Protein AF-0000000075200670 (afdb_homodimer)

Foldseek 3Di:
DDPLLVVLVVVLVPDPDDDQADPDFQDPVCVVSLVPDPDQLLSSLVSCVSRVNLVSNCVSLVVDQPDQSSLLSNLSSCLRNLVLVVSLCSLPVRRPDHDPVCCVPQVHSVSVNVVSVVSNVVVCVCVVVVVVVVVVVVVVVVVCCVPPVD/DDPLLVVLVVVLVPDPDDDQADPDFQDPVCVVSLVPDPDQLLSSLVSCVSRVNLVSNCVSLVVPQPDQSSLLSNLSSCLRNLVLVVSLCSLPVRRPDHDPVCCVPQVHSVSVNVVSVVSNVVVCVCVVVVVVVVVVVVVVVVVCCVVPVD

Nearest PDB structures (foldseek):
  1kt1-assembly1_A  TM=5.577E-01  e=1.479E-01  Saimiri boliviensis
  7qij-assembly2_JC  TM=6.106E-01  e=6.509E+00  Yersinia enterocolitica
  3mv2-assembly1_B  TM=4.275E-01  e=3.084E+00  Saccharomyces cerevisiae
  1kt1-assembly1_A  TM=5.572E-01  e=1.099E-01  Saimiri boliviensis
  7qij-assembly2_JC  TM=6.109E-01  e=5.078E+00  Yersinia enterocolitica

pLDDT: mean 91.46, std 9.61, range [48.81, 98.62]

Radius of gyration: 24.37 Å; Cα contacts (8 Å, |Δi|>4): 418; chains: 2; bounding box: 40×68×43 Å

Structure (mmCIF, N/CA/C/O backbone):
data_AF-0000000075200670-model_v1
#
loop_
_entity.id
_entity.type
_entity.pdbx_description
1 polymer 'Uncharacterized protein'
#
loop_
_atom_site.group_PDB
_atom_site.id
_atom_site.type_symbol
_atom_site.label_atom_id
_atom_site.label_alt_id
_atom_site.label_comp_id
_atom_site.label_asym_id
_atom_site.label_entity_id
_atom_site.label_seq_id
_atom_site.pdbx_PDB_ins_code
_atom_site.Cartn_x
_atom_site.Cartn_y
_atom_site.Cartn_z
_atom_site.occupancy
_atom_site.B_iso_or_equiv
_atom_site.auth_seq_id
_atom_site.auth_comp_id
_atom_site.auth_asym_id
_atom_site.auth_atom_id
_atom_site.pdbx_PDB_model_num
ATOM 1 N N . MET A 1 1 ? -7.188 -32.875 -18.078 1 69.12 1 MET A N 1
ATOM 2 C CA . MET A 1 1 ? -7.84 -31.703 -17.516 1 69.12 1 MET A CA 1
ATOM 3 C C . MET A 1 1 ? -9.352 -31.766 -17.719 1 69.12 1 MET A C 1
ATOM 5 O O . MET A 1 1 ? -9.82 -32.125 -18.797 1 69.12 1 MET A O 1
ATOM 9 N N . THR A 1 2 ? -10.031 -31.469 -16.484 1 84.81 2 THR A N 1
ATOM 10 C CA . THR A 1 2 ? -11.484 -31.578 -16.562 1 84.81 2 THR A CA 1
ATOM 11 C C . THR A 1 2 ? -12.102 -30.281 -17.047 1 84.81 2 THR A C 1
ATOM 13 O O . THR A 1 2 ? -11.492 -29.219 -16.922 1 84.81 2 THR A O 1
ATOM 16 N N . ALA A 1 3 ? -13.188 -30.422 -17.781 1 91.88 3 ALA A N 1
ATOM 17 C CA . ALA A 1 3 ? -13.969 -29.266 -18.234 1 91.88 3 ALA A CA 1
ATOM 18 C C . ALA A 1 3 ? -14.305 -28.344 -17.062 1 91.88 3 ALA A C 1
ATOM 20 O O . ALA A 1 3 ? -14.336 -27.125 -17.219 1 91.88 3 ALA A O 1
ATOM 21 N N . GLU A 1 4 ? -14.406 -28.906 -15.906 1 94.38 4 GLU A N 1
ATOM 22 C CA . GLU A 1 4 ? -14.781 -28.141 -14.727 1 94.38 4 GLU A CA 1
ATOM 23 C C . GLU A 1 4 ? -13.633 -27.234 -14.273 1 94.38 4 GLU A C 1
ATOM 25 O O . GLU A 1 4 ? -13.844 -26.078 -13.906 1 94.38 4 GLU A O 1
ATOM 30 N N . ALA A 1 5 ? -12.453 -27.828 -14.281 1 96 5 ALA A N 1
ATOM 31 C CA . ALA A 1 5 ? -11.289 -27.016 -13.906 1 96 5 ALA A CA 1
ATOM 32 C C . ALA A 1 5 ? -11.125 -25.828 -14.836 1 96 5 ALA A C 1
ATOM 34 O O . ALA A 1 5 ? -10.805 -24.719 -14.391 1 96 5 ALA A O 1
ATOM 35 N N . ARG A 1 6 ? -11.352 -26 -16.109 1 95.81 6 ARG A N 1
ATOM 36 C CA . ARG A 1 6 ? -11.227 -24.922 -17.078 1 95.81 6 ARG A CA 1
ATOM 37 C C . ARG A 1 6 ? -12.32 -23.875 -16.891 1 95.81 6 ARG A C 1
ATOM 39 O O . ARG A 1 6 ? -12.086 -22.672 -17.078 1 95.81 6 ARG A O 1
ATOM 46 N N . GLU A 1 7 ? -13.469 -24.359 -16.547 1 95.94 7 GLU A N 1
ATOM 47 C CA . GLU A 1 7 ? -14.547 -23.422 -16.266 1 95.94 7 GLU A CA 1
ATOM 48 C C . GLU A 1 7 ? -14.227 -22.547 -15.062 1 95.94 7 GLU A C 1
ATOM 50 O O . GLU A 1 7 ? -14.406 -21.328 -15.102 1 95.94 7 GLU A O 1
ATOM 55 N N . ILE A 1 8 ? -13.773 -23.156 -14.031 1 96.94 8 ILE A N 1
ATOM 56 C CA . ILE A 1 8 ? -13.398 -22.422 -12.828 1 96.94 8 ILE A CA 1
ATOM 57 C C . ILE A 1 8 ? -12.273 -21.438 -13.156 1 96.94 8 ILE A C 1
ATOM 59 O O . ILE A 1 8 ? -12.305 -20.281 -12.719 1 96.94 8 ILE A O 1
ATOM 63 N N . ALA A 1 9 ? -11.328 -21.922 -13.914 1 96.94 9 ALA A N 1
ATOM 64 C CA . ALA A 1 9 ? -10.211 -21.078 -14.328 1 96.94 9 ALA A CA 1
ATOM 65 C C . ALA A 1 9 ? -10.703 -19.844 -15.086 1 96.94 9 ALA A C 1
ATOM 67 O O . ALA A 1 9 ? -10.234 -18.734 -14.836 1 96.94 9 ALA A O 1
ATOM 68 N N . SER A 1 10 ? -11.641 -20.078 -15.992 1 96.5 10 SER A N 1
ATOM 69 C CA . SER A 1 10 ? -12.18 -18.969 -16.766 1 96.5 10 SER A CA 1
ATOM 70 C C . SER A 1 10 ? -12.828 -17.922 -15.867 1 96.5 10 SER A C 1
ATOM 72 O O . SER A 1 10 ? -12.688 -16.719 -16.109 1 96.5 10 SER A O 1
ATOM 74 N N . ILE A 1 11 ? -13.516 -18.328 -14.852 1 96.38 11 ILE A N 1
ATOM 75 C CA . ILE A 1 11 ? -14.148 -17.438 -13.891 1 96.38 11 ILE A CA 1
ATOM 76 C C . ILE A 1 11 ? -13.086 -16.641 -13.156 1 96.38 11 ILE A C 1
ATOM 78 O O . ILE A 1 11 ? -13.172 -15.406 -13.062 1 96.38 11 ILE A O 1
ATOM 82 N N . LEU A 1 12 ? -12.078 -17.234 -12.695 1 96.69 12 LEU A N 1
ATOM 83 C CA . LEU A 1 12 ? -11.055 -16.609 -11.859 1 96.69 12 LEU A CA 1
ATOM 84 C C . LEU A 1 12 ? -10.156 -15.703 -12.695 1 96.69 12 LEU A C 1
ATOM 86 O O . LEU A 1 12 ? -9.688 -14.672 -12.203 1 96.69 12 LEU A O 1
ATOM 90 N N . LEU A 1 13 ? -9.93 -16.078 -13.953 1 95.44 13 LEU A N 1
ATOM 91 C CA . LEU A 1 13 ? -9.062 -15.289 -14.812 1 95.44 13 LEU A CA 1
ATOM 92 C C . LEU A 1 13 ? -9.742 -13.992 -15.227 1 95.44 13 LEU A C 1
ATOM 94 O O . LEU A 1 13 ? -9.086 -13.047 -15.664 1 95.44 13 LEU A O 1
ATOM 98 N N . ALA A 1 14 ? -11.039 -13.891 -15.078 1 93.06 14 ALA A N 1
ATOM 99 C CA . ALA A 1 14 ? -11.812 -12.703 -15.461 1 93.06 14 ALA A CA 1
ATOM 100 C C . ALA A 1 14 ? -11.984 -11.766 -14.273 1 93.06 14 ALA A C 1
ATOM 102 O O . ALA A 1 14 ? -12.57 -10.68 -14.414 1 93.06 14 ALA A O 1
ATOM 103 N N . ARG A 1 15 ? -11.383 -12.102 -13.133 1 91.75 15 ARG A N 1
ATOM 104 C CA . ARG A 1 15 ? -11.555 -11.273 -11.945 1 91.75 15 ARG A CA 1
ATOM 105 C C . ARG A 1 15 ? -10.68 -10.031 -12.016 1 91.75 15 ARG A C 1
ATOM 107 O O . ARG A 1 15 ? -9.742 -9.969 -12.812 1 91.75 15 ARG A O 1
ATOM 114 N N . PRO A 1 16 ? -11.055 -9.039 -11.133 1 87.69 16 PRO A N 1
ATOM 115 C CA . PRO A 1 16 ? -10.125 -7.914 -11.008 1 87.69 16 PRO A CA 1
ATOM 116 C C . PRO A 1 16 ? -8.758 -8.336 -10.469 1 87.69 16 PRO A C 1
ATOM 118 O O . PRO A 1 16 ? -8.656 -9.344 -9.758 1 87.69 16 PRO A O 1
ATOM 121 N N . THR A 1 17 ? -7.742 -7.57 -10.781 1 88.69 17 THR A N 1
ATOM 122 C CA . THR A 1 17 ? -6.387 -7.832 -10.305 1 88.69 17 THR A CA 1
ATOM 123 C C . THR A 1 17 ? -6.363 -7.992 -8.789 1 88.69 17 THR A C 1
ATOM 125 O O . THR A 1 17 ? -6.875 -7.141 -8.062 1 88.69 17 THR A O 1
ATOM 128 N N . PRO A 1 18 ? -5.793 -9.078 -8.352 1 88.94 18 PRO A N 1
ATOM 129 C CA . PRO A 1 18 ? -5.785 -9.328 -6.906 1 88.94 18 PRO A CA 1
ATOM 130 C C . PRO A 1 18 ? -4.793 -8.445 -6.156 1 88.94 18 PRO A C 1
ATOM 132 O O . PRO A 1 18 ? -3.832 -7.953 -6.75 1 88.94 18 PRO A O 1
ATOM 135 N N . PRO A 1 19 ? -5.066 -8.211 -4.883 1 83.75 19 PRO A N 1
ATOM 136 C CA . PRO A 1 19 ? -4.07 -7.527 -4.055 1 83.75 19 PRO A CA 1
ATOM 137 C C . PRO A 1 19 ? -2.785 -8.344 -3.896 1 83.75 19 PRO A C 1
ATOM 139 O O . PRO A 1 19 ? -2.779 -9.547 -4.141 1 83.75 19 PRO A O 1
ATOM 142 N N . LEU A 1 20 ? -1.694 -7.711 -3.502 1 86 20 LEU A N 1
ATOM 143 C CA . LEU A 1 20 ? -0.425 -8.383 -3.25 1 86 20 LEU A CA 1
ATOM 144 C C . LEU A 1 20 ? -0.545 -9.352 -2.076 1 86 20 LEU A C 1
ATOM 146 O O . LEU A 1 20 ? -0.018 -10.461 -2.127 1 86 20 LEU A O 1
ATOM 150 N N . LYS A 1 21 ? -1.212 -8.82 -1.113 1 83.88 21 LYS A N 1
ATOM 151 C CA . LYS A 1 21 ? -1.509 -9.625 0.068 1 83.88 21 LYS A CA 1
ATOM 152 C C . LYS A 1 21 ? -3.008 -9.648 0.358 1 83.88 21 LYS A C 1
ATOM 154 O O . LYS A 1 21 ? -3.549 -8.688 0.919 1 83.88 21 LYS A O 1
ATOM 159 N N . PRO A 1 22 ? -3.688 -10.719 -0.092 1 83.75 22 PRO A N 1
ATOM 160 C CA . PRO A 1 22 ? -5.133 -10.758 0.138 1 83.75 22 PRO A CA 1
ATOM 161 C C . PRO A 1 22 ? -5.492 -10.883 1.616 1 83.75 22 PRO A C 1
ATOM 163 O O . PRO A 1 22 ? -4.773 -11.539 2.377 1 83.75 22 PRO A O 1
ATOM 166 N N . SER A 1 23 ? -6.582 -10.219 2.037 1 79.12 23 SER A N 1
ATOM 167 C CA . SER A 1 23 ? -7.07 -10.273 3.412 1 79.12 23 SER A CA 1
ATOM 168 C C . SER A 1 23 ? -8.25 -11.227 3.543 1 79.12 23 SER A C 1
ATOM 170 O O . SER A 1 23 ? -8.672 -11.555 4.656 1 79.12 23 SER A O 1
ATOM 172 N N . ASP A 1 24 ? -8.781 -11.602 2.389 1 85.62 24 ASP A N 1
ATOM 173 C CA . ASP A 1 24 ? -9.922 -12.508 2.355 1 85.62 24 ASP A CA 1
ATOM 174 C C . ASP A 1 24 ? -9.945 -13.312 1.055 1 85.62 24 ASP A C 1
ATOM 176 O O . ASP A 1 24 ? -9.266 -12.961 0.092 1 85.62 24 ASP A O 1
ATOM 180 N N . ILE A 1 25 ? -10.789 -14.375 1.106 1 93.69 25 ILE A N 1
ATOM 181 C CA . ILE A 1 25 ? -11.023 -15.188 -0.086 1 93.69 25 ILE A CA 1
ATOM 182 C C . ILE A 1 25 ? -11.875 -14.406 -1.081 1 93.69 25 ILE A C 1
ATOM 184 O O . ILE A 1 25 ? -12.844 -13.75 -0.695 1 93.69 25 ILE A O 1
ATOM 188 N N . TYR A 1 26 ? -11.531 -14.453 -2.342 1 95.31 26 TYR A N 1
ATOM 189 C CA . TYR A 1 26 ? -12.195 -13.664 -3.373 1 95.31 26 TYR A CA 1
ATOM 190 C C . TYR A 1 26 ? -13.625 -14.125 -3.578 1 95.31 26 TYR A C 1
ATOM 192 O O . TYR A 1 26 ? -14.562 -13.328 -3.496 1 95.31 26 TYR A O 1
ATOM 200 N N . ASP A 1 27 ? -13.852 -15.43 -3.881 1 96.94 27 ASP A N 1
ATOM 201 C CA . ASP A 1 27 ? -15.164 -16 -4.121 1 96.94 27 ASP A CA 1
ATOM 202 C C . ASP A 1 27 ? -15.328 -17.328 -3.383 1 96.94 27 ASP A C 1
ATOM 204 O O . ASP A 1 27 ? -14.883 -18.375 -3.873 1 96.94 27 ASP A O 1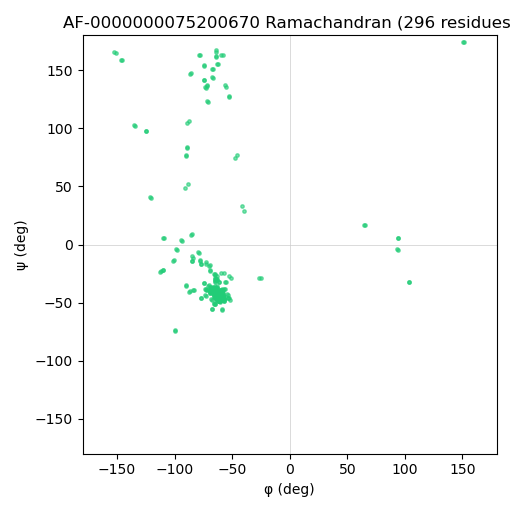
ATOM 208 N N . ARG A 1 28 ? -16 -17.359 -2.297 1 95.12 28 ARG A N 1
ATOM 209 C CA . ARG A 1 28 ? -16.141 -18.531 -1.424 1 95.12 28 ARG A CA 1
ATOM 210 C C . ARG A 1 28 ? -16.969 -19.609 -2.088 1 95.12 28 ARG A C 1
ATOM 212 O O . ARG A 1 28 ? -16.859 -20.797 -1.736 1 95.12 28 ARG A O 1
ATOM 219 N N . SER A 1 29 ? -17.75 -19.234 -2.99 1 97.31 29 SER A N 1
ATOM 220 C CA . SER A 1 29 ? -18.609 -20.219 -3.645 1 97.31 29 SER A CA 1
ATOM 221 C C . SER A 1 29 ? -17.812 -21.172 -4.52 1 97.31 29 SER A C 1
ATOM 223 O O . SER A 1 29 ? -18.281 -22.25 -4.867 1 97.31 29 SER A O 1
ATOM 225 N N . LEU A 1 30 ? -16.641 -20.859 -4.867 1 97.94 30 LEU A N 1
ATOM 226 C CA . LEU A 1 30 ? -15.805 -21.688 -5.73 1 97.94 30 LEU A CA 1
ATOM 227 C C . LEU A 1 30 ? -15.07 -22.75 -4.918 1 97.94 30 LEU A C 1
ATOM 229 O O . LEU A 1 30 ? -14.531 -23.703 -5.484 1 97.94 30 LEU A O 1
ATOM 233 N N . ILE A 1 31 ? -15.047 -22.609 -3.666 1 97.5 31 ILE A N 1
ATOM 234 C CA . ILE A 1 31 ? -14.258 -23.484 -2.803 1 97.5 31 ILE A CA 1
ATOM 235 C C . ILE A 1 31 ? -14.695 -24.938 -2.99 1 97.5 31 ILE A C 1
ATOM 237 O O . ILE A 1 31 ? -13.883 -25.781 -3.348 1 97.5 31 ILE A O 1
ATOM 241 N N . PRO A 1 32 ? -15.977 -25.234 -2.809 1 97.69 32 PRO A N 1
ATOM 242 C CA . PRO A 1 32 ? -16.375 -26.625 -2.965 1 97.69 32 PRO A CA 1
ATOM 243 C C . PRO A 1 32 ? -16.188 -27.141 -4.391 1 97.69 32 PRO A C 1
ATOM 245 O O . PRO A 1 32 ? -15.898 -28.328 -4.594 1 97.69 32 PRO A O 1
ATOM 248 N N . ARG A 1 33 ? -16.297 -26.281 -5.336 1 98 33 ARG A N 1
ATOM 249 C CA . ARG A 1 33 ? -16.094 -26.688 -6.727 1 98 33 ARG A CA 1
ATOM 250 C C . ARG A 1 33 ? -14.641 -27.078 -6.969 1 98 33 ARG A C 1
ATOM 252 O O . ARG A 1 33 ? -14.367 -28.078 -7.645 1 98 33 ARG A O 1
ATOM 259 N N . ILE A 1 34 ? -13.734 -26.359 -6.438 1 98.19 34 ILE A N 1
ATOM 260 C CA . ILE A 1 34 ? -12.32 -26.672 -6.602 1 98.19 34 ILE A CA 1
ATOM 261 C C . ILE A 1 34 ? -11.977 -27.953 -5.844 1 98.19 34 ILE A C 1
ATOM 263 O O . ILE A 1 34 ? -11.25 -28.812 -6.355 1 98.19 34 ILE A O 1
ATOM 267 N N . GLU A 1 35 ? -12.539 -28.094 -4.672 1 97.25 35 GLU A N 1
ATOM 268 C CA . GLU A 1 35 ? -12.266 -29.25 -3.832 1 97.25 35 GLU A CA 1
ATOM 269 C C . GLU A 1 35 ? -12.781 -30.531 -4.473 1 97.25 35 GLU A C 1
ATOM 271 O O . GLU A 1 35 ? -12.25 -31.625 -4.227 1 97.25 35 GLU A O 1
ATOM 276 N N . ALA A 1 36 ? -13.766 -30.406 -5.312 1 97.12 36 ALA A N 1
ATOM 277 C CA . ALA A 1 36 ? -14.383 -31.578 -5.941 1 97.12 36 ALA A CA 1
ATOM 278 C C . ALA A 1 36 ? -13.609 -32 -7.18 1 97.12 36 ALA A C 1
ATOM 280 O O . ALA A 1 36 ? -13.859 -33.094 -7.734 1 97.12 36 ALA A O 1
ATOM 281 N N . LEU A 1 37 ? -12.695 -31.203 -7.59 1 96.62 37 LEU A N 1
ATOM 282 C CA . LEU A 1 37 ? -11.922 -31.531 -8.781 1 96.62 37 LEU A CA 1
ATOM 283 C C . LEU A 1 37 ? -11.039 -32.75 -8.539 1 96.62 37 LEU A C 1
ATOM 285 O O . LEU A 1 37 ? -10.586 -32.969 -7.414 1 96.62 37 LEU A O 1
ATOM 289 N N . THR A 1 38 ? -10.773 -33.469 -9.602 1 95.44 38 THR A N 1
ATOM 290 C CA . THR A 1 38 ? -9.867 -34.625 -9.539 1 95.44 38 THR A CA 1
ATOM 291 C C . THR A 1 38 ? -8.57 -34.312 -10.289 1 95.44 38 THR A C 1
ATOM 293 O O . THR A 1 38 ? -7.734 -35.219 -10.477 1 95.44 38 THR A O 1
ATOM 296 N N . ASP A 1 39 ? -8.43 -33.125 -10.727 1 96.31 39 ASP A N 1
ATOM 297 C CA . ASP A 1 39 ? -7.23 -32.688 -11.43 1 96.31 39 ASP A CA 1
ATOM 298 C C . ASP A 1 39 ? -6.008 -32.75 -10.516 1 96.31 39 ASP A C 1
ATOM 300 O O . ASP A 1 39 ? -6.133 -33 -9.32 1 96.31 39 ASP A O 1
ATOM 304 N N . SER A 1 40 ? -4.867 -32.625 -11.094 1 96.88 40 SER A N 1
ATOM 305 C CA . SER A 1 40 ? -3.611 -32.75 -10.359 1 96.88 40 SER A CA 1
ATOM 306 C C . SER A 1 40 ? -3.525 -31.703 -9.242 1 96.88 40 SER A C 1
ATOM 308 O O . SER A 1 40 ? -4.227 -30.688 -9.281 1 96.88 40 SER A O 1
ATOM 310 N N . ILE A 1 41 ? -2.637 -31.922 -8.312 1 97.38 41 ILE A N 1
ATOM 311 C CA . ILE A 1 41 ? -2.504 -31.078 -7.129 1 97.38 41 ILE A CA 1
ATOM 312 C C . ILE A 1 41 ? -2.094 -29.672 -7.543 1 97.38 41 ILE A C 1
ATOM 314 O O . ILE A 1 41 ? -2.678 -28.688 -7.082 1 97.38 41 ILE A O 1
ATOM 318 N N . PRO A 1 42 ? -1.106 -29.5 -8.477 1 97.75 42 PRO A N 1
ATOM 319 C CA . PRO A 1 42 ? -0.725 -28.141 -8.844 1 97.75 42 PRO A CA 1
ATOM 320 C C . PRO A 1 42 ? -1.874 -27.344 -9.469 1 97.75 42 PRO A C 1
ATOM 322 O O . PRO A 1 42 ? -1.962 -26.125 -9.297 1 97.75 42 PRO A O 1
ATOM 325 N N . ILE A 1 43 ? -2.77 -28.031 -10.195 1 97.88 43 ILE A N 1
ATOM 326 C CA . ILE A 1 43 ? -3.912 -27.344 -10.789 1 97.88 43 ILE A CA 1
ATOM 327 C C . ILE A 1 43 ? -4.855 -26.875 -9.68 1 97.88 43 ILE A C 1
ATOM 329 O O . ILE A 1 43 ? -5.246 -25.703 -9.656 1 97.88 43 ILE A O 1
ATOM 333 N N . ARG A 1 44 ? -5.125 -27.781 -8.773 1 98.31 44 ARG A N 1
ATOM 334 C CA . ARG A 1 44 ? -6.023 -27.422 -7.676 1 98.31 44 ARG A CA 1
ATOM 335 C C . ARG A 1 44 ? -5.406 -26.328 -6.797 1 98.31 44 ARG A C 1
ATOM 337 O O . ARG A 1 44 ? -6.094 -25.391 -6.387 1 98.31 44 ARG A O 1
ATOM 344 N N . SER A 1 45 ? -4.156 -26.406 -6.531 1 98.25 45 SER A N 1
ATOM 345 C CA . SER A 1 45 ? -3.457 -25.406 -5.727 1 98.25 45 SER A CA 1
ATOM 346 C C . SER A 1 45 ? -3.461 -24.047 -6.41 1 98.25 45 SER A C 1
ATOM 348 O O . SER A 1 45 ? -3.721 -23.016 -5.77 1 98.25 45 SER A O 1
ATOM 350 N N . ALA A 1 46 ? -3.223 -24.016 -7.699 1 98.44 46 ALA A N 1
ATOM 351 C CA . ALA A 1 46 ? -3.211 -22.766 -8.461 1 98.44 46 ALA A CA 1
ATOM 352 C C . ALA A 1 46 ? -4.586 -22.109 -8.445 1 98.44 46 ALA A C 1
ATOM 354 O O . ALA A 1 46 ? -4.688 -20.891 -8.328 1 98.44 46 ALA A O 1
ATOM 355 N N . LEU A 1 47 ? -5.629 -22.938 -8.578 1 98.38 47 LEU A N 1
ATOM 356 C CA . LEU A 1 47 ? -6.984 -22.391 -8.562 1 98.38 47 LEU A CA 1
ATOM 357 C C . LEU A 1 47 ? -7.312 -21.766 -7.211 1 98.38 47 LEU A C 1
ATOM 359 O O . LEU A 1 47 ? -7.867 -20.672 -7.148 1 98.38 47 LEU A O 1
ATOM 363 N N . HIS A 1 48 ? -6.977 -22.391 -6.141 1 98.62 48 HIS A N 1
ATOM 364 C CA . HIS A 1 48 ? -7.176 -21.812 -4.816 1 98.62 48 HIS A CA 1
ATOM 365 C C . HIS A 1 48 ? -6.367 -20.531 -4.648 1 98.62 48 HIS A C 1
ATOM 367 O O . HIS A 1 48 ? -6.852 -19.562 -4.066 1 98.62 48 HIS A O 1
ATOM 373 N N . LEU A 1 49 ? -5.156 -20.469 -5.137 1 98.44 49 LEU A N 1
ATOM 374 C CA . LEU A 1 49 ? -4.297 -19.312 -4.996 1 98.44 49 LEU A CA 1
ATOM 375 C C . LEU A 1 49 ? -4.871 -18.109 -5.758 1 98.44 49 LEU A C 1
ATOM 377 O O . LEU A 1 49 ? -4.906 -17 -5.234 1 98.44 49 LEU A O 1
ATOM 381 N N . LEU A 1 50 ? -5.348 -18.375 -6.977 1 97.94 50 LEU A N 1
ATOM 382 C CA . LEU A 1 50 ? -5.992 -17.312 -7.754 1 97.94 50 LEU A CA 1
ATOM 383 C C . LEU A 1 50 ? -7.266 -16.844 -7.07 1 97.94 50 LEU A C 1
ATOM 385 O O . LEU A 1 50 ? -7.672 -15.688 -7.242 1 97.94 50 LEU A O 1
ATOM 389 N N . ASN A 1 51 ? -7.906 -17.688 -6.285 1 97.81 51 ASN A N 1
ATOM 390 C CA . ASN A 1 51 ? -9.117 -17.344 -5.551 1 97.81 51 ASN A CA 1
ATOM 391 C C . ASN A 1 51 ? -8.797 -16.688 -4.215 1 97.81 51 ASN A C 1
ATOM 393 O O . ASN A 1 51 ? -9.664 -16.562 -3.35 1 97.81 51 ASN A O 1
ATOM 397 N N . ASP A 1 52 ? -7.539 -16.375 -4.004 1 95.56 52 ASP A N 1
ATOM 398 C CA . ASP A 1 52 ? -7.039 -15.711 -2.801 1 95.56 52 ASP A CA 1
ATOM 399 C C . ASP A 1 52 ? -7.215 -16.594 -1.571 1 95.56 52 ASP A C 1
ATOM 401 O O . ASP A 1 52 ? -7.305 -16.094 -0.448 1 95.56 52 ASP A O 1
ATOM 405 N N . ASP A 1 53 ? -7.434 -17.875 -1.767 1 96.62 53 ASP A N 1
ATOM 406 C CA . ASP A 1 53 ? -7.484 -18.844 -0.671 1 96.62 53 ASP A CA 1
ATOM 407 C C . ASP A 1 53 ? -6.098 -19.406 -0.373 1 96.62 53 ASP A C 1
ATOM 409 O O . ASP A 1 53 ? -5.789 -20.547 -0.758 1 96.62 53 ASP A O 1
ATOM 413 N N . ILE A 1 54 ? -5.359 -18.688 0.396 1 96.44 54 ILE A N 1
ATOM 414 C CA . ILE A 1 54 ? -3.953 -18.969 0.649 1 96.44 54 ILE A CA 1
ATOM 415 C C . ILE A 1 54 ? -3.824 -20.281 1.431 1 96.44 54 ILE A C 1
ATOM 417 O O . ILE A 1 54 ? -2.967 -21.109 1.125 1 96.44 54 ILE A O 1
ATOM 421 N N . ASP A 1 55 ? -4.668 -20.531 2.35 1 93.94 55 ASP A N 1
ATOM 422 C CA . ASP A 1 55 ? -4.566 -21.688 3.238 1 93.94 55 ASP A CA 1
ATOM 423 C C . ASP A 1 55 ? -4.727 -23 2.465 1 93.94 55 ASP A C 1
ATOM 425 O O . ASP A 1 55 ? -3.902 -23.906 2.596 1 93.94 55 ASP A O 1
ATOM 429 N N . ARG A 1 56 ? -5.703 -23.156 1.695 1 97.06 56 ARG A N 1
ATOM 430 C CA . ARG A 1 56 ? -5.926 -24.391 0.946 1 97.06 56 ARG A CA 1
ATOM 431 C C . ARG A 1 56 ? -4.867 -24.562 -0.137 1 97.06 56 ARG A C 1
ATOM 433 O O . ARG A 1 56 ? -4.422 -25.688 -0.396 1 97.06 56 ARG A O 1
ATOM 440 N N . ALA A 1 57 ? -4.531 -23.438 -0.835 1 98.12 57 ALA A N 1
ATOM 441 C CA . ALA A 1 57 ? -3.42 -23.516 -1.778 1 98.12 57 ALA A CA 1
ATOM 442 C C . ALA A 1 57 ? -2.166 -24.062 -1.098 1 98.12 57 ALA A C 1
ATOM 444 O O . ALA A 1 57 ? -1.474 -24.922 -1.651 1 98.12 57 ALA A O 1
ATOM 445 N N . HIS A 1 58 ? -1.9 -23.578 0.106 1 97.44 58 HIS A N 1
ATOM 446 C CA . HIS A 1 58 ? -0.732 -23.969 0.888 1 97.44 58 HIS A CA 1
ATOM 447 C C . HIS A 1 58 ? -0.768 -25.453 1.226 1 97.44 58 HIS A C 1
ATOM 449 O O . HIS A 1 58 ? 0.222 -26.156 1.029 1 97.44 58 HIS A O 1
ATOM 455 N N . THR A 1 59 ? -1.884 -25.891 1.72 1 96.38 59 THR A N 1
ATOM 456 C CA . THR A 1 59 ? -2.051 -27.281 2.096 1 96.38 59 THR A CA 1
ATOM 457 C C . THR A 1 59 ? -1.783 -28.203 0.905 1 96.38 59 THR A C 1
ATOM 459 O O . THR A 1 59 ? -1.053 -29.188 1.025 1 96.38 59 THR A O 1
ATOM 462 N N . LEU A 1 60 ? -2.303 -27.922 -0.191 1 97.62 60 LEU A N 1
ATOM 463 C CA . LEU A 1 60 ? -2.121 -28.734 -1.396 1 97.62 60 LEU A CA 1
ATOM 464 C C . LEU A 1 60 ? -0.667 -28.703 -1.853 1 97.62 60 LEU A C 1
ATOM 466 O O . LEU A 1 60 ? -0.057 -29.75 -2.062 1 97.62 60 LEU A O 1
ATOM 470 N N . ALA A 1 61 ? -0.127 -27.531 -1.976 1 96.5 61 ALA A N 1
ATOM 471 C CA . ALA A 1 61 ? 1.254 -27.422 -2.438 1 96.5 61 ALA A CA 1
ATOM 472 C C . ALA A 1 61 ? 2.203 -28.172 -1.516 1 96.5 61 ALA A C 1
ATOM 474 O O . ALA A 1 61 ? 3.131 -28.844 -1.981 1 96.5 61 ALA A O 1
ATOM 475 N N . GLN A 1 62 ? 1.957 -28.109 -0.247 1 95.06 62 GLN A N 1
ATOM 476 C CA . GLN A 1 62 ? 2.795 -28.781 0.75 1 95.06 62 GLN A CA 1
ATOM 477 C C . GLN A 1 62 ? 2.727 -30.297 0.607 1 95.06 62 GLN A C 1
ATOM 479 O O . GLN A 1 62 ? 3.709 -30.984 0.866 1 95.06 62 GLN A O 1
ATOM 484 N N . SER A 1 63 ? 1.615 -30.766 0.185 1 96.25 63 SER A N 1
ATOM 485 C CA . SER A 1 63 ? 1.429 -32.219 0.077 1 96.25 63 SER A CA 1
ATOM 486 C C . SER A 1 63 ? 2.076 -32.75 -1.19 1 96.25 63 SER A C 1
ATOM 488 O O . SER A 1 63 ? 2.107 -33.969 -1.403 1 96.25 63 SER A O 1
ATOM 490 N N . ASP A 1 64 ? 2.551 -31.953 -2.029 1 95.94 64 ASP A N 1
ATOM 491 C CA . ASP A 1 64 ? 3.07 -32.344 -3.338 1 95.94 64 ASP A CA 1
ATOM 492 C C . ASP A 1 64 ? 4.535 -31.938 -3.488 1 95.94 64 ASP A C 1
ATOM 494 O O . ASP A 1 64 ? 4.949 -31.469 -4.551 1 95.94 64 ASP A O 1
ATOM 498 N N . ASP A 1 65 ? 5.191 -32.156 -2.412 1 88.12 65 ASP A N 1
ATOM 499 C CA . ASP A 1 65 ? 6.617 -31.859 -2.396 1 88.12 65 ASP A CA 1
ATOM 500 C C . ASP A 1 65 ? 7.352 -32.594 -3.518 1 88.12 65 ASP A C 1
ATOM 502 O O . ASP A 1 65 ? 7.055 -33.75 -3.805 1 88.12 65 ASP A O 1
ATOM 506 N N . GLY A 1 66 ? 8.25 -31.938 -4.227 1 91.12 66 GLY A N 1
ATOM 507 C CA . GLY A 1 66 ? 8.992 -32.531 -5.332 1 91.12 66 GLY A CA 1
ATOM 508 C C . GLY A 1 66 ? 8.492 -32.094 -6.691 1 91.12 66 GLY A C 1
ATOM 509 O O . GLY A 1 66 ? 9.219 -32.156 -7.684 1 91.12 66 GLY A O 1
ATOM 510 N N . ASN A 1 67 ? 7.199 -31.828 -6.824 1 95.5 67 ASN A N 1
ATOM 511 C CA . ASN A 1 67 ? 6.656 -31.266 -8.055 1 95.5 67 ASN A CA 1
ATOM 512 C C . ASN A 1 67 ? 7.066 -29.812 -8.242 1 95.5 67 ASN A C 1
ATOM 514 O O . ASN A 1 67 ? 6.816 -28.984 -7.371 1 95.5 67 ASN A O 1
ATOM 518 N N . LEU A 1 68 ? 7.68 -29.562 -9.297 1 96.12 68 LEU A N 1
ATOM 519 C CA . LEU A 1 68 ? 8.266 -28.25 -9.523 1 96.12 68 LEU A CA 1
ATOM 520 C C . LEU A 1 68 ? 7.188 -27.156 -9.5 1 96.12 68 LEU A C 1
ATOM 522 O O . LEU A 1 68 ? 7.398 -26.078 -8.938 1 96.12 68 LEU A O 1
ATOM 526 N N . THR A 1 69 ? 6.059 -27.422 -10.141 1 97.38 69 THR A N 1
ATOM 527 C CA . THR A 1 69 ? 4.977 -26.453 -10.188 1 97.38 69 THR A CA 1
ATOM 528 C C . THR A 1 69 ? 4.398 -26.219 -8.797 1 97.38 69 THR A C 1
ATOM 530 O O . THR A 1 69 ? 4.133 -25.078 -8.406 1 97.38 69 THR A O 1
ATOM 533 N N . SER A 1 70 ? 4.211 -27.266 -8.055 1 97.38 70 SER A N 1
ATOM 534 C CA . SER A 1 70 ? 3.76 -27.125 -6.672 1 97.38 70 SER A CA 1
ATOM 535 C C . SER A 1 70 ? 4.762 -26.344 -5.84 1 97.38 70 SER A C 1
ATOM 537 O O . SER A 1 70 ? 4.375 -25.5 -5.016 1 97.38 70 SER A O 1
ATOM 539 N N . ASN A 1 71 ? 6.023 -26.594 -6.02 1 97 71 ASN A N 1
ATOM 540 C CA . ASN A 1 71 ? 7.055 -25.859 -5.305 1 97 71 ASN A CA 1
ATOM 541 C C . ASN A 1 71 ? 7.016 -24.375 -5.648 1 97 71 ASN A C 1
ATOM 543 O O . ASN A 1 71 ? 7.168 -23.516 -4.77 1 97 71 ASN A O 1
ATOM 547 N N . TYR A 1 72 ? 6.82 -24.031 -6.91 1 98.06 72 TYR A N 1
ATOM 548 C CA . TYR A 1 72 ? 6.734 -22.625 -7.328 1 98.06 72 TYR A CA 1
ATOM 549 C C . TYR A 1 72 ? 5.496 -21.969 -6.742 1 98.06 72 TYR A C 1
ATOM 551 O O . TYR A 1 72 ? 5.562 -20.828 -6.277 1 98.06 72 TYR A O 1
ATOM 559 N N . LEU A 1 73 ? 4.406 -22.688 -6.816 1 98 73 LEU A N 1
ATOM 560 C CA . LEU A 1 73 ? 3.188 -22.172 -6.195 1 98 73 LEU A CA 1
ATOM 561 C C . LEU A 1 73 ? 3.408 -21.891 -4.715 1 98 73 LEU A C 1
ATOM 563 O O . LEU A 1 73 ? 2.895 -20.906 -4.18 1 98 73 LEU A O 1
ATOM 567 N N . HIS A 1 74 ? 4.18 -22.766 -4.059 1 97.31 74 HIS A N 1
ATOM 568 C CA . HIS A 1 74 ? 4.508 -22.594 -2.648 1 97.31 74 HIS A CA 1
ATOM 569 C C . HIS A 1 74 ? 5.258 -21.281 -2.412 1 97.31 74 HIS A C 1
ATOM 571 O O . HIS A 1 74 ? 4.973 -20.562 -1.45 1 97.31 74 HIS A O 1
ATOM 577 N N . ALA A 1 75 ? 6.137 -20.922 -3.271 1 97.69 75 ALA A N 1
ATOM 578 C CA . ALA A 1 75 ? 6.852 -19.656 -3.205 1 97.69 75 ALA A CA 1
ATOM 579 C C . ALA A 1 75 ? 5.895 -18.469 -3.365 1 97.69 75 ALA A C 1
ATOM 581 O O . ALA A 1 75 ? 5.961 -17.5 -2.607 1 97.69 75 ALA A O 1
ATOM 582 N N . GLN A 1 76 ? 4.988 -18.547 -4.359 1 98.12 76 GLN A N 1
ATOM 583 C CA . GLN A 1 76 ? 4.043 -17.484 -4.648 1 98.12 76 GLN A CA 1
ATOM 584 C C . GLN A 1 76 ? 3.1 -17.25 -3.471 1 98.12 76 GLN A C 1
ATOM 586 O O . GLN A 1 76 ? 2.826 -16.109 -3.104 1 98.12 76 GLN A O 1
ATOM 591 N N . LEU A 1 77 ? 2.625 -18.375 -2.93 1 96.38 77 LEU A N 1
ATOM 592 C CA . LEU A 1 77 ? 1.666 -18.203 -1.844 1 96.38 77 LEU A CA 1
ATOM 593 C C . LEU A 1 77 ? 2.34 -17.609 -0.614 1 96.38 77 LEU A C 1
ATOM 595 O O . LEU A 1 77 ? 1.728 -16.828 0.119 1 96.38 77 LEU A O 1
ATOM 599 N N . HIS A 1 78 ? 3.609 -17.938 -0.26 1 95.62 78 HIS A N 1
ATOM 600 C CA . HIS A 1 78 ? 4.316 -17.344 0.869 1 95.62 78 HIS A CA 1
ATOM 601 C C . HIS A 1 78 ? 4.523 -15.844 0.666 1 95.62 78 HIS A C 1
ATOM 603 O O . HIS A 1 78 ? 4.426 -15.062 1.616 1 95.62 78 HIS A O 1
ATOM 609 N N . ARG A 1 79 ? 4.789 -15.438 -0.562 1 95.25 79 ARG A N 1
ATOM 610 C CA . ARG A 1 79 ? 4.867 -14.008 -0.835 1 95.25 79 ARG A CA 1
ATOM 611 C C . ARG A 1 79 ? 3.533 -13.328 -0.548 1 95.25 79 ARG A C 1
ATOM 613 O O . ARG A 1 79 ? 3.492 -12.297 0.125 1 95.25 79 ARG A O 1
ATOM 620 N N . ARG A 1 80 ? 2.451 -13.953 -0.979 1 93.06 80 ARG A N 1
ATOM 621 C CA . ARG A 1 80 ? 1.128 -13.336 -0.915 1 93.06 80 ARG A CA 1
ATOM 622 C C . ARG A 1 80 ? 0.556 -13.414 0.497 1 93.06 80 ARG A C 1
ATOM 624 O O . ARG A 1 80 ? -0.415 -12.727 0.818 1 93.06 80 ARG A O 1
ATOM 631 N N . GLU A 1 81 ? 1.155 -14.227 1.367 1 88.56 81 GLU A N 1
ATOM 632 C CA . GLU A 1 81 ? 0.708 -14.25 2.756 1 88.56 81 GLU A CA 1
ATOM 633 C C . GLU A 1 81 ? 1.61 -13.398 3.641 1 88.56 81 GLU A C 1
ATOM 635 O O . GLU A 1 81 ? 1.405 -13.32 4.855 1 88.56 81 GLU A O 1
ATOM 640 N N . GLY A 1 82 ? 2.693 -12.836 3.066 1 85.12 82 GLY A N 1
ATOM 641 C CA . GLY A 1 82 ? 3.549 -11.922 3.799 1 85.12 82 GLY A CA 1
ATOM 642 C C . GLY A 1 82 ? 4.734 -12.602 4.453 1 85.12 82 GLY A C 1
ATOM 643 O O . GLY A 1 82 ? 5.406 -12.008 5.301 1 85.12 82 GLY A O 1
ATOM 644 N N . ASP A 1 83 ? 4.887 -13.844 4.191 1 88.5 83 ASP A N 1
ATOM 645 C CA . ASP A 1 83 ? 6.066 -14.562 4.652 1 88.5 83 ASP A CA 1
ATOM 646 C C . ASP A 1 83 ? 7.191 -14.5 3.623 1 88.5 83 ASP A C 1
ATOM 648 O O . ASP A 1 83 ? 7.508 -15.5 2.977 1 88.5 83 ASP A O 1
ATOM 652 N N . TYR A 1 84 ? 7.82 -13.398 3.557 1 89.94 84 TYR A N 1
ATOM 653 C CA . TYR A 1 84 ? 8.703 -13.039 2.451 1 89.94 84 TYR A CA 1
ATOM 654 C C . TYR A 1 84 ? 9.992 -13.844 2.498 1 89.94 84 TYR A C 1
ATOM 656 O O . TYR A 1 84 ? 10.523 -14.25 1.458 1 89.94 84 TYR A O 1
ATOM 664 N N . TRP A 1 85 ? 10.469 -14.031 3.668 1 89.5 85 TRP A N 1
ATOM 665 C CA . TRP A 1 85 ? 11.688 -14.828 3.801 1 89.5 85 TRP A CA 1
ATOM 666 C C . TRP A 1 85 ? 11.477 -16.234 3.271 1 89.5 85 TRP A C 1
ATOM 668 O O . TRP A 1 85 ? 12.305 -16.766 2.527 1 89.5 85 TRP A O 1
ATOM 678 N N . ASN A 1 86 ? 10.398 -16.906 3.656 1 92.56 86 ASN A N 1
ATOM 679 C CA . ASN A 1 86 ? 10.094 -18.25 3.18 1 92.56 86 ASN A CA 1
ATOM 680 C C . ASN A 1 86 ? 9.867 -18.266 1.671 1 92.56 86 ASN A C 1
ATOM 682 O O . ASN A 1 86 ? 10.266 -19.219 0.99 1 92.56 86 ASN A O 1
ATOM 686 N N . SER A 1 87 ? 9.164 -17.266 1.191 1 96.5 87 SER A N 1
ATOM 687 C CA . SER A 1 87 ? 8.992 -17.141 -0.253 1 96.5 87 SER A CA 1
ATOM 688 C C . SER A 1 87 ? 10.328 -17.188 -0.976 1 96.5 87 SER A C 1
ATOM 690 O O . SER A 1 87 ? 10.516 -18 -1.896 1 96.5 87 SER A O 1
ATOM 692 N N . LYS A 1 88 ? 11.273 -16.469 -0.538 1 94.81 88 LYS A N 1
ATOM 693 C CA . LYS A 1 88 ? 12.578 -16.406 -1.178 1 94.81 88 LYS A CA 1
ATOM 694 C C . LYS A 1 88 ? 13.344 -17.719 -1.003 1 94.81 88 LYS A C 1
ATOM 696 O O . LYS A 1 88 ? 14.094 -18.125 -1.89 1 94.81 88 LYS A O 1
ATOM 701 N N . TRP A 1 89 ? 13.164 -18.359 0.117 1 94.5 89 TRP A N 1
ATOM 702 C CA . TRP A 1 89 ? 13.789 -19.656 0.329 1 94.5 89 TRP A CA 1
ATOM 703 C C . TRP A 1 89 ? 13.312 -20.656 -0.718 1 94.5 89 TRP A C 1
ATOM 705 O O . TRP A 1 89 ? 14.125 -21.391 -1.295 1 94.5 89 TRP A O 1
ATOM 715 N N . TRP A 1 90 ? 12.086 -20.719 -0.99 1 95.94 90 TRP A N 1
ATOM 716 C CA . TRP A 1 90 ? 11.531 -21.641 -1.981 1 95.94 90 TRP A CA 1
ATOM 717 C C . TRP A 1 90 ? 12.047 -21.312 -3.379 1 95.94 90 TRP A C 1
ATOM 719 O O . TRP A 1 90 ? 12.328 -22.219 -4.168 1 95.94 90 TRP A O 1
ATOM 729 N N . LEU A 1 91 ? 12.172 -20.031 -3.643 1 96.44 91 LEU A N 1
ATOM 730 C CA . LEU A 1 91 ? 12.664 -19.625 -4.957 1 96.44 91 LEU A CA 1
ATOM 731 C C . LEU A 1 91 ? 14.102 -20.094 -5.156 1 96.44 91 LEU A C 1
ATOM 733 O O . LEU A 1 91 ? 14.508 -20.406 -6.277 1 96.44 91 LEU A O 1
ATOM 737 N N . GLY A 1 92 ? 14.812 -20.188 -4.211 1 91.81 92 GLY A N 1
ATOM 738 C CA . GLY A 1 92 ? 16.203 -20.578 -4.27 1 91.81 92 GLY A CA 1
ATOM 739 C C . GLY A 1 92 ? 16.422 -22.047 -3.918 1 91.81 92 GLY A C 1
ATOM 740 O O . GLY A 1 92 ? 16.453 -22.891 -4.801 1 91.81 92 GLY A O 1
ATOM 741 N N . THR A 1 93 ? 16.312 -22.359 -2.664 1 88.62 93 THR A N 1
ATOM 742 C CA . THR A 1 93 ? 16.672 -23.672 -2.135 1 88.62 93 THR A CA 1
ATOM 743 C C . THR A 1 93 ? 15.539 -24.656 -2.316 1 88.62 93 THR A C 1
ATOM 745 O O . THR A 1 93 ? 15.773 -25.828 -2.635 1 88.62 93 THR A O 1
ATOM 748 N N . GLY A 1 94 ? 14.445 -24.25 -2.145 1 90.38 94 GLY A N 1
ATOM 749 C CA . GLY A 1 94 ? 13.297 -25.141 -2.152 1 90.38 94 GLY A CA 1
ATOM 750 C C . GLY A 1 94 ? 12.984 -25.703 -3.525 1 90.38 94 GLY A C 1
ATOM 751 O O . GLY A 1 94 ? 12.625 -26.875 -3.656 1 90.38 94 GLY A O 1
ATOM 752 N N . MET A 1 95 ? 13.172 -24.688 -4.441 1 87.75 95 MET A N 1
ATOM 753 C CA . MET A 1 95 ? 12.969 -25.125 -5.816 1 87.75 95 MET A CA 1
ATOM 754 C C . MET A 1 95 ? 14.273 -25.656 -6.414 1 87.75 95 MET A C 1
ATOM 756 O O . MET A 1 95 ? 15.32 -25.016 -6.297 1 87.75 95 MET A O 1
ATOM 760 N N . GLN A 1 96 ? 14.578 -26.766 -6.598 1 83.62 96 GLN A N 1
ATOM 761 C CA . GLN A 1 96 ? 15.789 -27.406 -7.105 1 83.62 96 GLN A CA 1
ATOM 762 C C . GLN A 1 96 ? 16.141 -26.891 -8.5 1 83.62 96 GLN A C 1
ATOM 764 O O . GLN A 1 96 ? 17.297 -26.938 -8.914 1 83.62 96 GLN A O 1
ATOM 769 N N . SER A 1 97 ? 15.203 -26.406 -9.25 1 91 97 SER A N 1
ATOM 770 C CA . SER A 1 97 ? 15.383 -25.797 -10.562 1 91 97 SER A CA 1
ATOM 771 C C . SER A 1 97 ? 14.375 -24.672 -10.789 1 91 97 SER A C 1
ATOM 773 O O . SER A 1 97 ? 13.312 -24.641 -10.164 1 91 97 SER A O 1
ATOM 775 N N . SER A 1 98 ? 14.781 -23.844 -11.719 1 94.62 98 SER A N 1
ATOM 776 C CA . SER A 1 98 ? 13.898 -22.719 -12 1 94.62 98 SER A CA 1
ATOM 777 C C . SER A 1 98 ? 12.656 -23.172 -12.766 1 94.62 98 SER A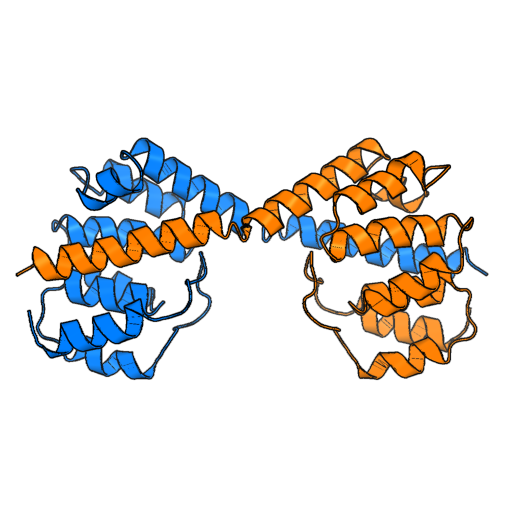 C 1
ATOM 779 O O . SER A 1 98 ? 12.758 -23.969 -13.703 1 94.62 98 SER A O 1
ATOM 781 N N . HIS A 1 99 ? 11.547 -22.719 -12.391 1 96.62 99 HIS A N 1
ATOM 782 C CA . HIS A 1 99 ? 10.305 -22.984 -13.102 1 96.62 99 HIS A CA 1
ATOM 783 C C . HIS A 1 99 ? 10.219 -22.188 -14.391 1 96.62 99 HIS A C 1
ATOM 785 O O . HIS A 1 99 ? 10.578 -21 -14.414 1 96.62 99 HIS A O 1
ATOM 791 N N . PRO A 1 100 ? 9.719 -22.719 -15.43 1 96.38 100 PRO A N 1
ATOM 792 C CA . PRO A 1 100 ? 9.648 -22 -16.703 1 96.38 100 PRO A CA 1
ATOM 793 C C . PRO A 1 100 ? 8.859 -20.703 -16.609 1 96.38 100 PRO A C 1
ATOM 795 O O . PRO A 1 100 ? 9.25 -19.703 -17.219 1 96.38 100 PRO A O 1
ATOM 798 N N . VAL A 1 101 ? 7.789 -20.734 -15.906 1 96.62 101 VAL A N 1
ATOM 799 C CA . VAL A 1 101 ? 6.98 -19.531 -15.75 1 96.62 101 VAL A CA 1
ATOM 800 C C . VAL A 1 101 ? 7.777 -18.469 -15.008 1 96.62 101 VAL A C 1
ATOM 802 O O . VAL A 1 101 ? 7.688 -17.281 -15.336 1 96.62 101 VAL A O 1
ATOM 805 N N . LEU A 1 102 ? 8.5 -18.797 -13.953 1 97.25 102 LEU A N 1
ATOM 806 C CA . LEU A 1 102 ? 9.367 -17.859 -13.234 1 97.25 102 LEU A CA 1
ATOM 807 C C . LEU A 1 102 ? 10.336 -17.172 -14.18 1 97.25 102 LEU A C 1
ATOM 809 O O . LEU A 1 102 ? 10.492 -15.953 -14.148 1 97.25 102 LEU A O 1
ATOM 813 N N . ASP A 1 103 ? 10.922 -17.969 -15.023 1 96.56 103 ASP A N 1
ATOM 814 C CA . ASP A 1 103 ? 11.883 -17.438 -15.984 1 96.56 103 ASP A CA 1
ATOM 815 C C . ASP A 1 103 ? 11.203 -16.484 -16.969 1 96.56 103 ASP A C 1
ATOM 817 O O . ASP A 1 103 ? 11.75 -15.414 -17.281 1 96.56 103 ASP A O 1
ATOM 821 N N . GLN A 1 104 ? 10.078 -16.875 -17.391 1 95.69 104 GLN A N 1
ATOM 822 C CA . GLN A 1 104 ? 9.336 -16.078 -18.375 1 95.69 104 GLN A CA 1
ATOM 823 C C . GLN A 1 104 ? 8.906 -14.742 -17.766 1 95.69 104 GLN A C 1
ATOM 825 O O . GLN A 1 104 ? 9.008 -13.703 -18.422 1 95.69 104 GLN A O 1
ATOM 830 N N . VAL A 1 105 ? 8.453 -14.766 -16.562 1 95.06 105 VAL A N 1
ATOM 831 C CA . VAL A 1 105 ? 7.828 -13.594 -15.961 1 95.06 105 VAL A CA 1
ATOM 832 C C . VAL A 1 105 ? 8.891 -12.703 -15.32 1 95.06 105 VAL A C 1
ATOM 834 O O . VAL A 1 105 ? 8.828 -11.477 -15.43 1 95.06 105 VAL A O 1
ATOM 837 N N . HIS A 1 106 ? 9.883 -13.234 -14.664 1 95.12 106 HIS A N 1
ATOM 838 C CA . HIS A 1 106 ? 10.797 -12.453 -13.844 1 95.12 106 HIS A CA 1
ATOM 839 C C . HIS A 1 106 ? 12.188 -12.391 -14.469 1 95.12 106 HIS A C 1
ATOM 841 O O . HIS A 1 106 ? 12.984 -11.516 -14.133 1 95.12 106 HIS A O 1
ATOM 847 N N . GLY A 1 107 ? 12.523 -13.312 -15.32 1 94.31 107 GLY A N 1
ATOM 848 C CA . GLY A 1 107 ? 13.844 -13.328 -15.938 1 94.31 107 GLY A CA 1
ATOM 849 C C . GLY A 1 107 ? 14.836 -14.195 -15.195 1 94.31 107 GLY A C 1
ATOM 850 O O . GLY A 1 107 ? 16 -14.297 -15.594 1 94.31 107 GLY A O 1
ATOM 851 N N . GLY A 1 108 ? 14.492 -14.781 -14.031 1 95.62 108 GLY A N 1
ATOM 852 C CA . GLY A 1 108 ? 15.352 -15.664 -13.258 1 95.62 108 GLY A CA 1
ATOM 853 C C . GLY A 1 108 ? 15.062 -15.625 -11.766 1 95.62 108 GLY A C 1
ATOM 854 O O . GLY A 1 108 ? 14.227 -14.844 -11.312 1 95.62 108 GLY A O 1
ATOM 855 N N . VAL A 1 109 ? 15.766 -16.531 -11.094 1 95.81 109 VAL A N 1
ATOM 856 C CA . VAL A 1 109 ? 15.539 -16.688 -9.664 1 95.81 109 VAL A CA 1
ATOM 857 C C . VAL A 1 109 ? 15.914 -15.406 -8.938 1 95.81 109 VAL A C 1
ATOM 859 O O . VAL A 1 109 ? 15.188 -14.953 -8.047 1 95.81 109 VAL A O 1
ATOM 862 N N . ARG A 1 110 ? 16.984 -14.797 -9.32 1 94.44 110 ARG A N 1
ATOM 863 C CA . ARG A 1 110 ? 17.422 -13.562 -8.68 1 94.44 110 ARG A CA 1
ATOM 864 C C . ARG A 1 110 ? 16.375 -12.469 -8.82 1 94.44 110 ARG A C 1
ATOM 866 O O . ARG A 1 110 ? 16.031 -11.805 -7.84 1 94.44 110 ARG A O 1
ATOM 873 N N . GLU A 1 111 ? 15.875 -12.273 -9.984 1 94.94 111 GLU A N 1
ATOM 874 C CA . GLU A 1 111 ? 14.875 -11.25 -10.266 1 94.94 111 GLU A CA 1
ATOM 875 C C . GLU A 1 111 ? 13.562 -11.547 -9.539 1 94.94 111 GLU A C 1
ATOM 877 O O . GLU A 1 111 ? 12.859 -10.625 -9.117 1 94.94 111 GLU A O 1
ATOM 882 N N . ALA A 1 112 ? 13.266 -12.836 -9.445 1 96.5 112 ALA A N 1
ATOM 883 C CA . ALA A 1 112 ? 12.07 -13.219 -8.695 1 96.5 112 ALA A CA 1
ATOM 884 C C . ALA A 1 112 ? 12.203 -12.867 -7.219 1 96.5 112 ALA A C 1
ATOM 886 O O . ALA A 1 112 ? 11.242 -12.422 -6.59 1 96.5 112 ALA A O 1
ATOM 887 N N . LYS A 1 113 ? 13.367 -13.047 -6.664 1 95.06 113 LYS A N 1
ATOM 888 C CA . LYS A 1 113 ? 13.609 -12.664 -5.277 1 95.06 113 LYS A CA 1
ATOM 889 C C . LYS A 1 113 ? 13.531 -11.148 -5.102 1 95.06 113 LYS A C 1
ATOM 891 O O . LYS A 1 113 ? 13 -10.664 -4.102 1 95.06 113 LYS A O 1
ATOM 896 N N . ASP A 1 114 ? 13.984 -10.359 -6.062 1 91.62 114 ASP A N 1
ATOM 897 C CA . ASP A 1 114 ? 13.844 -8.906 -6.047 1 91.62 114 ASP A CA 1
ATOM 898 C C . ASP A 1 114 ? 12.375 -8.5 -6.023 1 91.62 114 ASP A C 1
ATOM 900 O O . ASP A 1 114 ? 12 -7.535 -5.348 1 91.62 114 ASP A O 1
ATOM 904 N N . PHE A 1 115 ? 11.602 -9.211 -6.785 1 92.94 115 PHE A N 1
ATOM 905 C CA . PHE A 1 115 ? 10.172 -8.93 -6.824 1 92.94 115 PHE A CA 1
ATOM 906 C C . PHE A 1 115 ? 9.539 -9.141 -5.457 1 92.94 115 PHE A C 1
ATOM 908 O O . PHE A 1 115 ? 8.695 -8.344 -5.023 1 92.94 115 PHE A O 1
ATOM 915 N N . VAL A 1 116 ? 9.93 -10.18 -4.762 1 92.5 116 VAL A N 1
ATOM 916 C CA . VAL A 1 116 ? 9.438 -10.422 -3.408 1 92.5 116 VAL A CA 1
ATOM 917 C C . VAL A 1 116 ? 9.828 -9.258 -2.5 1 92.5 116 VAL A C 1
ATOM 919 O O . VAL A 1 116 ? 9.008 -8.766 -1.718 1 92.5 116 VAL A O 1
ATOM 922 N N . ASP A 1 117 ? 11.016 -8.82 -2.605 1 87.56 117 ASP A N 1
ATOM 923 C CA . ASP A 1 117 ? 11.477 -7.68 -1.824 1 87.56 117 ASP A CA 1
ATOM 924 C C . ASP A 1 117 ? 10.633 -6.438 -2.113 1 87.56 117 ASP A C 1
ATOM 926 O O . ASP A 1 117 ? 10.305 -5.684 -1.198 1 87.56 117 ASP A O 1
ATOM 930 N N . ASP A 1 118 ? 10.367 -6.23 -3.385 1 83 118 ASP A N 1
ATOM 931 C CA . ASP A 1 118 ? 9.547 -5.09 -3.773 1 83 118 ASP A CA 1
ATOM 932 C C . ASP A 1 118 ? 8.148 -5.18 -3.154 1 83 118 ASP A C 1
ATOM 934 O O . ASP A 1 118 ? 7.613 -4.18 -2.672 1 83 118 ASP A O 1
ATOM 938 N N . CYS A 1 119 ? 7.531 -6.336 -3.23 1 84.31 119 CYS A N 1
ATOM 939 C CA . CYS A 1 119 ? 6.215 -6.539 -2.635 1 84.31 119 CYS A CA 1
ATOM 940 C C . CYS A 1 119 ? 6.246 -6.254 -1.137 1 84.31 119 CYS A C 1
ATOM 942 O O . CYS A 1 119 ? 5.336 -5.621 -0.602 1 84.31 119 CYS A O 1
ATOM 944 N N . GLN A 1 120 ? 7.289 -6.816 -0.492 1 80 120 GLN A N 1
ATOM 945 C CA . GLN A 1 120 ? 7.441 -6.594 0.943 1 80 120 GLN A CA 1
ATOM 946 C C . GLN A 1 120 ? 7.535 -5.105 1.264 1 80 120 GLN A C 1
ATOM 948 O O . GLN A 1 120 ? 6.93 -4.633 2.227 1 80 120 GLN A O 1
ATOM 953 N N . ALA A 1 121 ? 8.25 -4.488 0.462 1 69.75 121 ALA A N 1
ATOM 954 C CA . ALA A 1 121 ? 8.5 -3.068 0.701 1 69.75 121 ALA A CA 1
ATOM 955 C C . ALA A 1 121 ? 7.211 -2.258 0.588 1 69.75 121 ALA A C 1
ATOM 957 O O . ALA A 1 121 ? 7 -1.312 1.35 1 69.75 121 ALA A O 1
ATOM 958 N N . VAL A 1 122 ? 6.41 -2.666 -0.354 1 67.44 122 VAL A N 1
ATOM 959 C CA . VAL A 1 122 ? 5.199 -1.886 -0.6 1 67.44 122 VAL A CA 1
ATOM 960 C C . VAL A 1 122 ? 4.16 -2.193 0.475 1 67.44 122 VAL A C 1
ATOM 962 O O . VAL A 1 122 ? 3.379 -1.319 0.859 1 67.44 122 VAL A O 1
ATOM 965 N N . ILE A 1 123 ? 4.105 -3.57 0.636 1 60.47 123 ILE A N 1
ATOM 966 C CA . ILE A 1 123 ? 3.184 -3.928 1.71 1 60.47 123 ILE A CA 1
ATOM 967 C C . ILE A 1 123 ? 3.615 -3.248 3.006 1 60.47 123 ILE A C 1
ATOM 969 O O . ILE A 1 123 ? 2.779 -2.73 3.752 1 60.47 123 ILE A O 1
ATOM 973 N N . ALA A 1 124 ? 4.969 -3.504 3.07 1 51.62 124 ALA A N 1
ATOM 974 C CA . ALA A 1 124 ? 5.496 -2.826 4.254 1 51.62 124 ALA A CA 1
ATOM 975 C C . ALA A 1 124 ? 5.176 -1.334 4.219 1 51.62 124 ALA A C 1
ATOM 977 O O . ALA A 1 124 ? 4.926 -0.721 5.258 1 51.62 124 ALA A O 1
ATOM 978 N N . SER A 1 125 ? 5.145 -0.797 2.951 1 50.22 125 SER A N 1
ATOM 979 C CA . SER A 1 125 ? 4.836 0.626 2.855 1 50.22 125 SER A CA 1
ATOM 980 C C . SER A 1 125 ? 3.344 0.883 3.033 1 50.22 125 SER A C 1
ATOM 982 O O . SER A 1 125 ? 2.885 2.021 2.912 1 50.22 125 SER A O 1
ATOM 984 N N . ARG A 1 126 ? 2.385 -0.133 2.922 1 50.94 126 ARG A N 1
ATOM 985 C CA . ARG A 1 126 ? 1.296 0.172 3.844 1 50.94 126 ARG A CA 1
ATOM 986 C C . ARG A 1 126 ? 1.831 0.726 5.16 1 50.94 126 ARG A C 1
ATOM 988 O O . ARG A 1 126 ? 2.08 -0.029 6.102 1 50.94 126 ARG A O 1
ATOM 995 N N . SER A 1 127 ? 3.113 1.427 4.855 1 55 127 SER A N 1
ATOM 996 C CA . SER A 1 127 ? 4.113 1.613 5.902 1 55 127 SER A CA 1
ATOM 997 C C . SER A 1 127 ? 3.473 2.109 7.195 1 55 127 SER A C 1
ATOM 999 O O . SER A 1 127 ? 3.082 3.275 7.293 1 55 127 SER A O 1
ATOM 1001 N N . GLU A 1 128 ? 2.934 1.275 7.781 1 67.62 128 GLU A N 1
ATOM 1002 C CA . GLU A 1 128 ? 2.379 1.621 9.086 1 67.62 128 GLU A CA 1
ATOM 1003 C C . GLU A 1 128 ? 3.146 2.775 9.719 1 67.62 128 GLU A C 1
ATOM 1005 O O . GLU A 1 128 ? 2.557 3.627 10.391 1 67.62 128 GLU A O 1
ATOM 1010 N N . ASP A 1 129 ? 4.367 2.732 9.281 1 75.25 129 ASP A N 1
ATOM 1011 C CA . ASP A 1 129 ? 5.191 3.811 9.82 1 75.25 129 ASP A CA 1
ATOM 1012 C C . ASP A 1 129 ? 4.82 5.152 9.195 1 75.25 129 ASP A C 1
ATOM 1014 O O . ASP A 1 129 ? 4.801 6.18 9.875 1 75.25 129 ASP A O 1
ATOM 1018 N N . LEU A 1 130 ? 4.539 5.082 7.91 1 82.62 130 LEU A N 1
ATOM 1019 C CA . LEU A 1 130 ? 4.168 6.309 7.215 1 82.62 130 LEU A CA 1
ATOM 1020 C C . LEU A 1 130 ? 2.805 6.809 7.688 1 82.62 130 LEU A C 1
ATOM 1022 O O . LEU A 1 130 ? 2.613 8.008 7.883 1 82.62 130 LEU A O 1
ATOM 1026 N N . LYS A 1 131 ? 1.956 5.816 7.898 1 85.75 131 LYS A N 1
ATOM 1027 C CA . LYS A 1 131 ? 0.642 6.164 8.43 1 85.75 131 LYS A CA 1
ATOM 1028 C C . LYS A 1 131 ? 0.754 6.75 9.836 1 85.75 131 LYS A C 1
ATOM 1030 O O . LYS A 1 131 ? 0.076 7.727 10.164 1 85.75 131 LYS A O 1
ATOM 1035 N N . ALA A 1 132 ? 1.61 6.129 10.594 1 87 132 ALA A N 1
ATOM 1036 C CA . ALA A 1 132 ? 1.806 6.605 11.961 1 87 132 ALA A CA 1
ATOM 1037 C C . ALA A 1 132 ? 2.369 8.023 11.969 1 87 132 ALA A C 1
ATOM 1039 O O . ALA A 1 132 ? 1.917 8.867 12.742 1 87 132 ALA A O 1
ATOM 1040 N N . LYS A 1 133 ? 3.336 8.312 11.172 1 91.31 133 LYS A N 1
ATOM 1041 C CA . LYS A 1 133 ? 3.928 9.648 11.086 1 91.31 133 LYS A CA 1
ATOM 1042 C C . LYS A 1 133 ? 2.918 10.664 10.578 1 91.31 133 LYS A C 1
ATOM 1044 O O . LYS A 1 133 ? 2.824 11.773 11.102 1 91.31 133 LYS A O 1
ATOM 1049 N N . GLN A 1 134 ? 2.141 10.242 9.539 1 92.75 134 GLN A N 1
ATOM 1050 C CA . GLN A 1 134 ? 1.07 11.102 9.055 1 92.75 134 GLN A CA 1
ATOM 1051 C C . GLN A 1 134 ? 0.078 11.43 10.164 1 92.75 134 GLN A C 1
ATOM 1053 O O . GLN A 1 134 ? -0.348 12.578 10.305 1 92.75 134 GLN A O 1
ATOM 1058 N N . TRP A 1 135 ? -0.258 10.383 10.875 1 93.44 135 TRP A N 1
ATOM 1059 C CA . TRP A 1 135 ? -1.231 10.562 11.945 1 93.44 135 TRP A CA 1
ATOM 1060 C C . TRP A 1 135 ? -0.694 11.5 13.023 1 93.44 135 TRP A C 1
ATOM 1062 O O . TRP A 1 135 ? -1.408 12.398 13.484 1 93.44 135 TRP A O 1
ATOM 1072 N N . GLN A 1 136 ? 0.543 11.289 13.383 1 94.25 136 GLN A N 1
ATOM 1073 C CA . GLN A 1 136 ? 1.19 12.203 14.312 1 94.25 136 GLN A CA 1
ATOM 1074 C C . GLN A 1 136 ? 1.163 13.641 13.789 1 94.25 136 GLN A C 1
ATOM 1076 O O . GLN A 1 136 ? 0.889 14.578 14.539 1 94.25 136 GLN A O 1
ATOM 1081 N N . GLU A 1 137 ? 1.456 13.898 12.508 1 97.06 137 GLU A N 1
ATOM 1082 C CA . GLU A 1 137 ? 1.445 15.203 11.867 1 97.06 137 GLU A CA 1
ATOM 1083 C C . GLU A 1 137 ? 0.058 15.836 11.922 1 97.06 137 GLU A C 1
ATOM 1085 O O . GLU A 1 137 ? -0.089 16.984 12.336 1 97.06 137 GLU A O 1
ATOM 1090 N N . LEU A 1 138 ? -0.971 15.047 11.547 1 95.75 138 LEU A N 1
ATOM 1091 C CA . LEU A 1 138 ? -2.34 15.555 11.516 1 95.75 138 LEU A CA 1
ATOM 1092 C C . LEU A 1 138 ? -2.809 15.938 12.914 1 95.75 138 LEU A C 1
ATOM 1094 O O . LEU A 1 138 ? -3.377 17.016 13.102 1 95.75 138 LEU A O 1
ATOM 1098 N N . LYS A 1 139 ? -2.512 15.094 13.867 1 95.31 139 LYS A N 1
ATOM 1099 C CA . LYS A 1 139 ? -2.898 15.367 15.25 1 95.31 139 LYS A CA 1
ATOM 1100 C C . LYS A 1 139 ? -2.209 16.625 15.773 1 95.31 139 LYS A C 1
ATOM 1102 O O . LYS A 1 139 ? -2.855 17.5 16.359 1 95.31 139 LYS A O 1
ATOM 1107 N N . SER A 1 140 ? -0.912 16.719 15.562 1 96.12 140 SER A N 1
ATOM 1108 C CA . SER A 1 140 ? -0.134 17.859 16.031 1 96.12 140 SER A CA 1
ATOM 1109 C C . SER A 1 140 ? -0.589 19.156 15.375 1 96.12 140 SER A C 1
ATOM 1111 O O . SER A 1 140 ? -0.599 20.219 16 1 96.12 140 SER A O 1
ATOM 1113 N N . THR A 1 141 ? -0.943 19.109 14.102 1 96.44 141 THR A N 1
ATOM 1114 C CA . THR A 1 141 ? -1.422 20.297 13.398 1 96.44 141 THR A CA 1
ATOM 1115 C C . THR A 1 141 ? -2.74 20.781 13.992 1 96.44 141 THR A C 1
ATOM 1117 O O . THR A 1 141 ? -2.92 21.984 14.227 1 96.44 141 THR A O 1
ATOM 1120 N N . LEU A 1 142 ? -3.641 19.812 14.234 1 95.5 142 LEU A N 1
ATOM 1121 C CA . LEU A 1 142 ? -4.906 20.188 14.859 1 95.5 142 LEU A CA 1
ATOM 1122 C C . LEU A 1 142 ? -4.668 20.797 16.234 1 95.5 142 LEU A C 1
ATOM 1124 O O . LEU A 1 142 ? -5.227 21.859 16.562 1 95.5 142 LEU A O 1
ATOM 1128 N N . GLU A 1 143 ? -3.861 20.156 17.078 1 94 143 GLU A N 1
ATOM 1129 C CA . GLU A 1 143 ? -3.58 20.656 18.422 1 94 143 GLU A CA 1
ATOM 1130 C C . GLU A 1 143 ? -2.953 22.047 18.375 1 94 143 GLU A C 1
ATOM 1132 O O . GLU A 1 143 ? -3.301 22.922 19.172 1 94 143 GLU A O 1
ATOM 1137 N N . TYR A 1 144 ? -2.012 22.266 17.484 1 95.06 144 TYR A N 1
ATOM 1138 C CA . TYR A 1 144 ? -1.41 23.578 17.297 1 95.06 144 TYR A CA 1
ATOM 1139 C C . TYR A 1 144 ? -2.469 24.625 16.938 1 95.06 144 TYR A C 1
ATOM 1141 O O . TYR A 1 144 ? -2.48 25.719 17.5 1 95.06 144 TYR A O 1
ATOM 1149 N N . ALA A 1 145 ? -3.33 24.25 15.969 1 94.06 145 ALA A N 1
ATOM 1150 C CA . ALA A 1 145 ? -4.379 25.172 15.539 1 94.06 145 ALA A CA 1
ATOM 1151 C C . ALA A 1 145 ? -5.305 25.531 16.688 1 94.06 145 ALA A C 1
ATOM 1153 O O . ALA A 1 145 ? -5.664 26.688 16.875 1 94.06 145 ALA A O 1
ATOM 1154 N N . LEU A 1 146 ? -5.684 24.516 17.484 1 92.75 146 LEU A N 1
ATOM 1155 C CA . LEU A 1 146 ? -6.586 24.719 18.609 1 92.75 146 LEU A CA 1
ATOM 1156 C C . LEU A 1 146 ? -5.941 25.625 19.656 1 92.75 146 LEU A C 1
ATOM 1158 O O . LEU A 1 146 ? -6.633 26.406 20.312 1 92.75 146 LEU A O 1
ATOM 1162 N N . GLU A 1 147 ? -4.637 25.578 19.734 1 91.69 147 GLU A N 1
ATOM 1163 C CA . GLU A 1 147 ? -3.924 26.328 20.766 1 91.69 147 GLU A CA 1
ATOM 1164 C C . GLU A 1 147 ? -3.545 27.719 20.297 1 91.69 147 GLU A C 1
ATOM 1166 O O . GLU A 1 147 ? -3.584 28.672 21.062 1 91.69 147 GLU A O 1
ATOM 1171 N N . LYS A 1 148 ? -3.211 27.844 18.984 1 91 148 LYS A N 1
ATOM 1172 C CA . LYS A 1 148 ? -2.529 29.062 18.562 1 91 148 LYS A CA 1
ATOM 1173 C C . LYS A 1 148 ? -3.412 29.891 17.641 1 91 148 LYS A C 1
ATOM 1175 O O . LYS A 1 148 ? -3.141 31.062 17.391 1 91 148 LYS A O 1
ATOM 1180 N N . GLU A 1 149 ? -4.355 29.203 17 1 82.56 149 GLU A N 1
ATOM 1181 C CA . GLU A 1 149 ? -5.172 29.922 16.031 1 82.56 149 GLU A CA 1
ATOM 1182 C C . GLU A 1 149 ? -6.402 30.547 16.688 1 82.56 149 GLU A C 1
ATOM 1184 O O . GLU A 1 149 ? -7.367 30.891 16 1 82.56 149 GLU A O 1
ATOM 1189 N N . MET A 1 150 ? -6.336 31.344 17.797 1 69.56 150 MET A N 1
ATOM 1190 C CA . MET A 1 150 ? -7.41 32.062 18.453 1 69.56 150 MET A CA 1
ATOM 1191 C C . MET A 1 150 ? -7.73 33.344 17.703 1 69.56 150 MET A C 1
ATOM 1193 O O . MET A 1 150 ? -6.844 33.969 17.109 1 69.56 150 MET A O 1
ATOM 1197 N N . MET B 1 1 ? -11.562 29.422 21.25 1 68.19 1 MET B N 1
ATOM 1198 C CA . MET B 1 1 ? -11.914 28.062 20.859 1 68.19 1 MET B CA 1
ATOM 1199 C C . MET B 1 1 ? -13.195 27.609 21.547 1 68.19 1 MET B C 1
ATOM 1201 O O . MET B 1 1 ? -13.383 27.844 22.75 1 68.19 1 MET B O 1
ATOM 1205 N N . THR B 1 2 ? -14.125 27.031 20.578 1 84.31 2 THR B N 1
ATOM 1206 C CA . THR B 1 2 ? -15.414 26.641 21.141 1 84.31 2 THR B CA 1
ATOM 1207 C C . THR B 1 2 ? -15.352 25.234 21.734 1 84.31 2 THR B C 1
ATOM 1209 O O . THR B 1 2 ? -14.492 24.438 21.344 1 84.31 2 THR B O 1
ATOM 1212 N N . ALA B 1 3 ? -16.125 25.031 22.781 1 91.88 3 ALA B N 1
ATOM 1213 C CA . ALA B 1 3 ? -16.266 23.703 23.391 1 91.88 3 ALA B CA 1
ATOM 1214 C C . ALA B 1 3 ? -16.641 22.656 22.344 1 91.88 3 ALA B C 1
ATOM 1216 O O . ALA B 1 3 ? -16.188 21.516 22.422 1 91.88 3 ALA B O 1
ATOM 1217 N N . GLU B 1 4 ? -17.281 23.094 21.328 1 94.44 4 GLU B N 1
ATOM 1218 C CA . GLU B 1 4 ? -17.734 22.172 20.281 1 94.44 4 GLU B CA 1
ATOM 1219 C C . GLU B 1 4 ? -16.562 21.703 19.422 1 94.44 4 GLU B C 1
ATOM 1221 O O . GLU B 1 4 ? -16.484 20.516 19.078 1 94.44 4 GLU B O 1
ATOM 1226 N N . ALA B 1 5 ? -15.719 22.656 19.078 1 96.06 5 ALA B N 1
ATOM 1227 C CA . ALA B 1 5 ? -14.547 22.281 18.297 1 96.06 5 ALA B CA 1
ATOM 1228 C C . ALA B 1 5 ? -13.695 21.25 19.047 1 96.06 5 ALA B C 1
ATOM 1230 O O . ALA B 1 5 ? -13.188 20.297 18.453 1 96.06 5 ALA B O 1
ATOM 1231 N N . ARG B 1 6 ? -13.539 21.406 20.328 1 95.88 6 ARG B N 1
ATOM 1232 C CA . ARG B 1 6 ? -12.75 20.484 21.141 1 95.88 6 ARG B CA 1
ATOM 1233 C C . ARG B 1 6 ? -13.422 19.125 21.234 1 95.88 6 ARG B C 1
ATOM 1235 O O . ARG B 1 6 ? -12.75 18.094 21.266 1 95.88 6 ARG B O 1
ATOM 1242 N N . GLU B 1 7 ? -14.711 19.172 21.328 1 96.06 7 GLU B N 1
ATOM 1243 C CA . GLU B 1 7 ? -15.438 17.906 21.359 1 96.06 7 GLU B CA 1
ATOM 1244 C C . GLU B 1 7 ? -15.25 17.125 20.062 1 96.06 7 GLU B C 1
ATOM 1246 O O . GLU B 1 7 ? -14.984 15.93 20.078 1 96.06 7 GLU B O 1
ATOM 1251 N N . ILE B 1 8 ? -15.391 17.812 18.984 1 97.06 8 ILE B N 1
ATOM 1252 C CA . ILE B 1 8 ? -15.203 17.172 17.672 1 97.06 8 ILE B CA 1
ATOM 1253 C C . ILE B 1 8 ? -13.773 16.656 17.547 1 97.06 8 ILE B C 1
ATOM 1255 O O . ILE B 1 8 ? -13.555 15.539 17.078 1 97.06 8 ILE B O 1
ATOM 1259 N N . ALA B 1 9 ? -12.852 17.469 17.984 1 97 9 ALA B N 1
ATOM 1260 C CA . ALA B 1 9 ? -11.445 17.078 17.953 1 97 9 ALA B CA 1
ATOM 1261 C C . ALA B 1 9 ? -11.219 15.789 18.75 1 97 9 ALA B C 1
ATOM 1263 O O . ALA B 1 9 ? -10.516 14.891 18.297 1 97 9 ALA B O 1
ATOM 1264 N N . SER B 1 10 ? -11.836 15.734 19.922 1 96.62 10 SER B N 1
ATOM 1265 C CA . SER B 1 10 ? -11.68 14.547 20.766 1 96.62 10 SER B CA 1
ATOM 1266 C C . SER B 1 10 ? -12.195 13.297 20.062 1 96.62 10 SER B C 1
ATOM 1268 O O . SER B 1 10 ? -11.594 12.227 20.156 1 96.62 10 SER B O 1
ATOM 1270 N N . ILE B 1 11 ? -13.281 13.406 19.359 1 96.5 11 ILE B N 1
ATOM 1271 C CA . ILE B 1 11 ? -13.852 12.289 18.594 1 96.5 11 ILE B CA 1
ATOM 1272 C C . ILE B 1 11 ? -12.875 11.859 17.5 1 96.5 11 ILE B C 1
ATOM 1274 O O . ILE B 1 11 ? -12.57 10.672 17.375 1 96.5 11 ILE B O 1
ATOM 1278 N N . LEU B 1 12 ? -12.336 12.742 16.781 1 96.75 12 LEU B N 1
ATOM 1279 C CA . LEU B 1 12 ? -11.5 12.453 15.617 1 96.75 12 LEU B CA 1
ATOM 1280 C C . LEU B 1 12 ? -10.125 11.953 16.062 1 96.75 12 LEU B C 1
ATOM 1282 O O . LEU B 1 12 ? -9.523 11.117 15.383 1 96.75 12 LEU B O 1
ATOM 1286 N N . LEU B 1 13 ? -9.633 12.453 17.188 1 95.44 13 LEU B N 1
ATOM 1287 C CA . LEU B 1 13 ? -8.32 12.047 17.656 1 95.44 13 LEU B CA 1
ATOM 1288 C C . LEU B 1 13 ? -8.352 10.625 18.203 1 95.44 13 LEU B C 1
ATOM 1290 O O . LEU B 1 13 ? -7.305 9.984 18.344 1 95.44 13 LEU B O 1
ATOM 1294 N N . ALA B 1 14 ? -9.516 10.07 18.469 1 93.25 14 ALA B N 1
ATOM 1295 C CA . ALA B 1 14 ? -9.672 8.719 19 1 93.25 14 ALA B CA 1
ATOM 1296 C C . ALA B 1 14 ? -9.891 7.707 17.891 1 93.25 14 ALA B C 1
ATOM 1298 O O . ALA B 1 14 ? -9.992 6.504 18.141 1 93.25 14 ALA B O 1
ATOM 1299 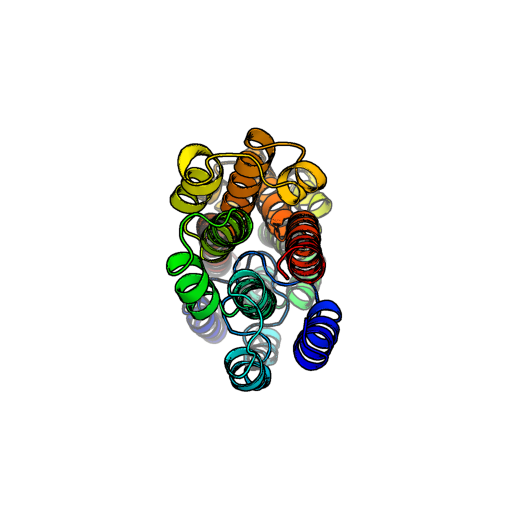N N . ARG B 1 15 ? -9.836 8.172 16.641 1 91.5 15 ARG B N 1
ATOM 1300 C CA . ARG B 1 15 ? -10.094 7.27 15.516 1 91.5 15 ARG B CA 1
ATOM 1301 C C . ARG B 1 15 ? -8.875 6.402 15.219 1 91.5 15 ARG B C 1
ATOM 1303 O O . ARG B 1 15 ? -7.766 6.707 15.664 1 91.5 15 ARG B O 1
ATOM 1310 N N . PRO B 1 16 ? -9.156 5.297 14.43 1 87.88 16 PRO B N 1
ATOM 1311 C CA . PRO B 1 16 ? -8 4.555 13.938 1 87.88 16 PRO B CA 1
ATOM 1312 C C . PRO B 1 16 ? -7.113 5.383 13.016 1 87.88 16 PRO B C 1
ATOM 1314 O O . PRO B 1 16 ? -7.59 6.324 12.375 1 87.88 16 PRO B O 1
ATOM 1317 N N . THR B 1 17 ? -5.855 5.027 12.922 1 88.44 17 THR B N 1
ATOM 1318 C CA . THR B 1 17 ? -4.898 5.703 12.055 1 88.44 17 THR B CA 1
ATOM 1319 C C . THR B 1 17 ? -5.43 5.781 10.625 1 88.44 17 THR B C 1
ATOM 1321 O O . THR B 1 17 ? -5.824 4.77 10.047 1 88.44 17 THR B O 1
ATOM 1324 N N . PRO B 1 18 ? -5.434 6.973 10.094 1 88.69 18 PRO B N 1
ATOM 1325 C CA . PRO B 1 18 ? -5.98 7.133 8.742 1 88.69 18 PRO B CA 1
ATOM 1326 C C . PRO B 1 18 ? -5.043 6.602 7.66 1 88.69 18 PRO B C 1
ATOM 1328 O O . PRO B 1 18 ? -3.832 6.504 7.879 1 88.69 18 PRO B O 1
ATOM 1331 N N . PRO B 1 19 ? -5.617 6.211 6.527 1 83.44 19 PRO B N 1
ATOM 1332 C CA . PRO B 1 19 ? -4.773 5.867 5.379 1 83.44 19 PRO B CA 1
ATOM 1333 C C . PRO B 1 19 ? -3.969 7.059 4.863 1 83.44 19 PRO B C 1
ATOM 1335 O O . PRO B 1 19 ? -4.297 8.211 5.164 1 83.44 19 PRO B O 1
ATOM 1338 N N . LEU B 1 20 ? -2.93 6.836 4.094 1 86.06 20 LEU B N 1
ATOM 1339 C CA . LEU B 1 20 ? -2.121 7.883 3.484 1 86.06 20 LEU B CA 1
ATOM 1340 C C . LEU B 1 20 ? -2.939 8.68 2.477 1 86.06 20 LEU B C 1
ATOM 1342 O O . LEU B 1 20 ? -2.83 9.906 2.414 1 86.06 20 LEU B O 1
ATOM 1346 N N . LYS B 1 21 ? -3.664 7.902 1.756 1 84.44 21 LYS B N 1
ATOM 1347 C CA . LYS B 1 21 ? -4.59 8.484 0.788 1 84.44 21 LYS B CA 1
ATOM 1348 C C . LYS B 1 21 ? -6.012 7.977 1.007 1 84.44 21 LYS B C 1
ATOM 1350 O O . 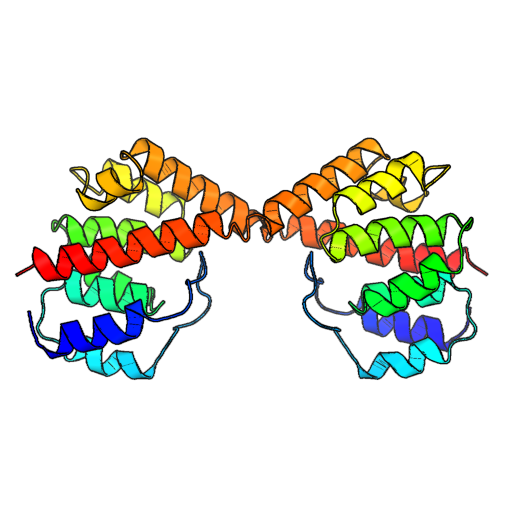LYS B 1 21 ? -6.352 6.867 0.587 1 84.44 21 LYS B O 1
ATOM 1355 N N . PRO B 1 22 ? -6.828 8.781 1.72 1 83.25 22 PRO B N 1
ATOM 1356 C CA . PRO B 1 22 ? -8.188 8.305 1.977 1 83.25 22 PRO B CA 1
ATOM 1357 C C . PRO B 1 22 ? -9.031 8.219 0.706 1 83.25 22 PRO B C 1
ATOM 1359 O O . PRO B 1 22 ? -8.867 9.031 -0.207 1 83.25 22 PRO B O 1
ATOM 1362 N N . SER B 1 23 ? -9.906 7.219 0.618 1 79.31 23 SER B N 1
ATOM 1363 C CA . SER B 1 23 ? -10.797 7.027 -0.52 1 79.31 23 SER B CA 1
ATOM 1364 C C . SER B 1 23 ? -12.211 7.516 -0.203 1 79.31 23 SER B C 1
ATOM 1366 O O . SER B 1 23 ? -13.047 7.617 -1.097 1 79.31 23 SER B O 1
ATOM 1368 N N . ASP B 1 24 ? -12.43 7.727 1.093 1 85.81 24 ASP B N 1
ATOM 1369 C CA . ASP B 1 24 ? -13.734 8.188 1.554 1 85.81 24 ASP B CA 1
ATOM 1370 C C . ASP B 1 24 ? -13.609 9.008 2.834 1 85.81 24 ASP B C 1
ATOM 1372 O O . ASP B 1 24 ? -12.562 8.984 3.492 1 85.81 24 ASP B O 1
ATOM 1376 N N . ILE B 1 25 ? -14.727 9.727 3.133 1 93.75 25 ILE B N 1
ATOM 1377 C CA . ILE B 1 25 ? -14.812 10.477 4.383 1 93.75 25 ILE B CA 1
ATOM 1378 C C . ILE B 1 25 ? -14.977 9.508 5.555 1 93.75 25 ILE B C 1
ATOM 1380 O O . ILE B 1 25 ? -15.734 8.539 5.465 1 93.75 25 ILE B O 1
ATOM 1384 N N . TYR B 1 26 ? -14.281 9.742 6.633 1 95.38 26 TYR B N 1
ATOM 1385 C CA . TYR B 1 26 ? -14.258 8.828 7.773 1 95.38 26 TYR B CA 1
ATOM 1386 C C . TYR B 1 26 ? -15.617 8.789 8.469 1 95.38 26 TYR B C 1
ATOM 1388 O O . TYR B 1 26 ? -16.203 7.719 8.641 1 95.38 26 TYR B O 1
ATOM 1396 N N . ASP B 1 27 ? -16.156 9.961 8.906 1 97.06 27 ASP B N 1
ATOM 1397 C CA . ASP B 1 27 ? -17.438 10.062 9.602 1 97.06 27 ASP B CA 1
ATOM 1398 C C . ASP B 1 27 ? -18.266 11.219 9.039 1 97.06 27 ASP B C 1
ATOM 1400 O O . ASP B 1 27 ? -18.078 12.375 9.43 1 97.06 27 ASP B O 1
ATOM 1404 N N . ARG B 1 28 ? -19.234 10.953 8.234 1 95.25 28 ARG B N 1
ATOM 1405 C CA . ARG B 1 28 ? -20.031 11.953 7.527 1 95.25 28 ARG B CA 1
ATOM 1406 C C . ARG B 1 28 ? -20.922 12.727 8.492 1 95.25 28 ARG B C 1
ATOM 1408 O O . ARG B 1 28 ? -21.328 13.852 8.203 1 95.25 28 ARG B O 1
ATOM 1415 N N . SER B 1 29 ? -21.188 12.172 9.578 1 97.44 29 SER B N 1
ATOM 1416 C CA . SER B 1 29 ? -22.062 12.828 10.539 1 97.44 29 SER B CA 1
ATOM 1417 C C . SER B 1 29 ? -21.391 14.047 11.164 1 97.44 29 SER B C 1
ATOM 1419 O O . SER B 1 29 ? -22.047 14.922 11.719 1 97.44 29 SER B O 1
ATOM 1421 N N . LEU B 1 30 ? -20.141 14.172 11.102 1 97.94 30 LEU B N 1
ATOM 1422 C CA . LEU B 1 30 ? -19.406 15.273 11.703 1 97.94 30 LEU B CA 1
ATOM 1423 C C . LEU B 1 30 ? -19.375 16.484 10.766 1 97.94 30 LEU B C 1
ATOM 1425 O O . LEU B 1 30 ? -19.031 17.594 11.188 1 97.94 30 LEU B O 1
ATOM 1429 N N . ILE B 1 31 ? -19.719 16.297 9.562 1 97.56 31 ILE B N 1
ATOM 1430 C CA . ILE B 1 31 ? -19.594 17.344 8.547 1 97.56 31 ILE B CA 1
ATOM 1431 C C . ILE B 1 31 ? -20.406 18.562 8.961 1 97.56 31 ILE B C 1
ATOM 1433 O O . ILE B 1 31 ? -19.859 19.656 9.086 1 97.56 31 ILE B O 1
ATOM 1437 N N . PRO B 1 32 ? -21.719 18.391 9.219 1 97.75 32 PRO B N 1
ATOM 1438 C CA . PRO B 1 32 ? -22.484 19.594 9.586 1 97.75 32 PRO B CA 1
ATOM 1439 C C . PRO B 1 32 ? -22.031 20.203 10.898 1 97.75 32 PRO B C 1
ATOM 1441 O O . PRO B 1 32 ? -22.109 21.422 11.078 1 97.75 32 PRO B O 1
ATOM 1444 N N . ARG B 1 33 ? -21.531 19.422 11.781 1 98 33 ARG B N 1
ATOM 1445 C CA . ARG B 1 33 ? -21.016 19.938 13.047 1 98 33 ARG B CA 1
ATOM 1446 C C . ARG B 1 33 ? -19.797 20.828 12.828 1 98 33 ARG B C 1
ATOM 1448 O O . ARG B 1 33 ? -19.672 21.891 13.438 1 98 33 ARG B O 1
ATOM 1455 N N . ILE B 1 34 ? -18.922 20.422 11.984 1 98.25 34 ILE B N 1
ATOM 1456 C CA . ILE B 1 34 ? -17.734 21.203 11.703 1 98.25 34 ILE B CA 1
ATOM 1457 C C . ILE B 1 34 ? -18.109 22.484 10.961 1 98.25 34 ILE B C 1
ATOM 1459 O O . ILE B 1 34 ? -17.594 23.562 11.258 1 98.25 34 ILE B O 1
ATOM 1463 N N . GLU B 1 35 ? -19.047 22.359 10.039 1 97.25 35 GLU B N 1
ATOM 1464 C CA . GLU B 1 35 ? -19.469 23.5 9.234 1 97.25 35 GLU B CA 1
ATOM 1465 C C . GLU B 1 35 ? -20.141 24.562 10.086 1 97.25 35 GLU B C 1
ATOM 1467 O O . GLU B 1 35 ? -20.125 25.75 9.758 1 97.25 35 GLU B O 1
ATOM 1472 N N . ALA B 1 36 ? -20.688 24.156 11.188 1 97.12 36 ALA B N 1
ATOM 1473 C CA . ALA B 1 36 ? -21.422 25.062 12.062 1 97.12 36 ALA B CA 1
ATOM 1474 C C . ALA B 1 36 ? -20.469 25.812 13.008 1 97.12 36 ALA B C 1
ATOM 1476 O O . ALA B 1 36 ? -20.875 26.766 13.672 1 97.12 36 ALA B O 1
ATOM 1477 N N . LEU B 1 37 ? -19.25 25.375 13.047 1 96.62 37 LEU B N 1
ATOM 1478 C CA . LEU B 1 37 ? -18.297 26.016 13.945 1 96.62 37 LEU B CA 1
ATOM 1479 C C . LEU B 1 37 ? -18.016 27.453 13.508 1 96.62 37 LEU B C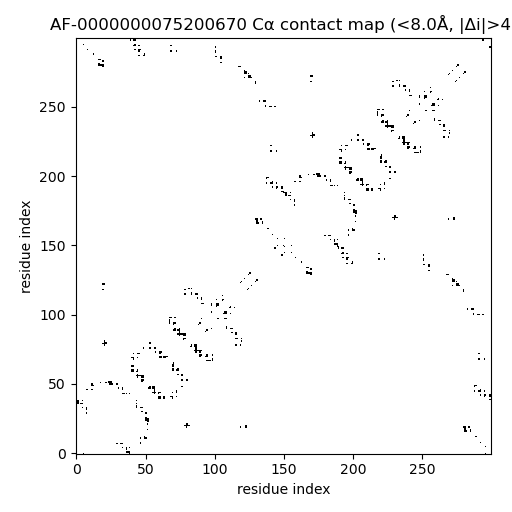 1
ATOM 1481 O O . LEU B 1 37 ? -18.062 27.766 12.312 1 96.62 37 LEU B O 1
ATOM 1485 N N . THR B 1 38 ? -17.688 28.281 14.477 1 95.44 38 THR B N 1
ATOM 1486 C CA . THR B 1 38 ? -17.297 29.656 14.195 1 95.44 38 THR B CA 1
ATOM 1487 C C . THR B 1 38 ? -15.797 29.859 14.453 1 95.44 38 THR B C 1
ATOM 1489 O O . THR B 1 38 ? -15.297 30.984 14.422 1 95.44 38 THR B O 1
ATOM 1492 N N . ASP B 1 39 ? -15.125 28.812 14.742 1 96.31 39 ASP B N 1
ATOM 1493 C CA . ASP B 1 39 ? -13.688 28.828 14.984 1 96.31 39 ASP B CA 1
ATOM 1494 C C . ASP B 1 39 ? -12.922 29.25 13.734 1 96.31 39 ASP B C 1
ATOM 1496 O O . ASP B 1 39 ? -13.508 29.359 12.648 1 96.31 39 ASP B O 1
ATOM 1500 N N . SER B 1 40 ? -11.688 29.578 13.898 1 96.88 40 SER B N 1
ATOM 1501 C CA . SER B 1 40 ? -10.867 30.062 12.797 1 96.88 40 SER B CA 1
ATOM 1502 C C . SER B 1 40 ? -10.805 29.062 11.656 1 96.88 40 SER B C 1
ATOM 1504 O O . SER B 1 40 ? -11.062 27.875 11.852 1 96.88 40 SER B O 1
ATOM 1506 N N . ILE B 1 41 ? -10.391 29.516 10.484 1 97.38 41 ILE B N 1
ATOM 1507 C CA . ILE B 1 41 ? -10.383 28.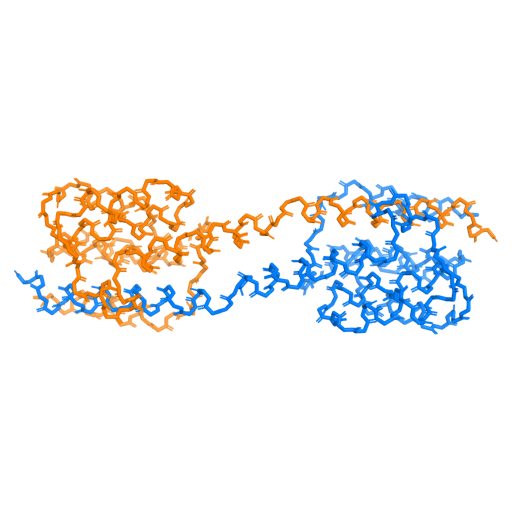703 9.273 1 97.38 41 ILE B CA 1
ATOM 1508 C C . ILE B 1 41 ? -9.406 27.547 9.445 1 97.38 41 ILE B C 1
ATOM 1510 O O . ILE B 1 41 ? -9.742 26.406 9.133 1 97.38 41 ILE B O 1
ATOM 1514 N N . PRO B 1 42 ? -8.172 27.781 9.984 1 97.81 42 PRO B N 1
ATOM 1515 C CA . PRO B 1 42 ? -7.254 26.656 10.117 1 97.81 42 PRO B CA 1
ATOM 1516 C C . PRO B 1 42 ? -7.797 25.562 11.039 1 97.81 42 PRO B C 1
ATOM 1518 O O . PRO B 1 42 ? -7.523 24.375 10.828 1 97.81 42 PRO B O 1
ATOM 1521 N N . ILE B 1 43 ? -8.578 25.938 12.062 1 97.88 43 ILE B N 1
ATOM 1522 C CA . ILE B 1 43 ? -9.164 24.938 12.953 1 97.88 43 ILE B CA 1
ATOM 1523 C C . ILE B 1 43 ? -10.195 24.109 12.188 1 97.88 43 ILE B C 1
ATOM 1525 O O . ILE B 1 43 ? -10.156 22.875 12.219 1 97.88 43 ILE B O 1
ATOM 1529 N N . ARG B 1 44 ? -11.039 24.797 11.477 1 98.31 44 ARG B N 1
ATOM 1530 C CA . ARG B 1 44 ? -12.07 24.109 10.719 1 98.31 44 ARG B CA 1
ATOM 1531 C C . ARG B 1 44 ? -11.445 23.25 9.617 1 98.31 44 ARG B C 1
ATOM 1533 O O . ARG B 1 44 ? -11.867 22.109 9.398 1 98.31 44 ARG B O 1
ATOM 1540 N N . SER B 1 45 ? -10.453 23.719 8.945 1 98.31 45 SER B N 1
ATOM 1541 C CA . SER B 1 45 ? -9.758 22.984 7.898 1 98.31 45 SER B CA 1
ATOM 1542 C C . SER B 1 45 ? -9.078 21.734 8.461 1 98.31 45 SER B C 1
ATOM 1544 O O . SER B 1 45 ? -9.172 20.656 7.879 1 98.31 45 SER B O 1
ATOM 1546 N N . ALA B 1 46 ? -8.43 21.859 9.594 1 98.44 46 ALA B N 1
ATOM 1547 C CA . ALA B 1 46 ? -7.75 20.734 10.234 1 98.44 46 ALA B CA 1
ATOM 1548 C C . ALA B 1 46 ? -8.742 19.641 10.625 1 98.44 46 ALA B C 1
ATOM 1550 O O . ALA B 1 46 ? -8.461 18.453 10.469 1 98.44 46 ALA B O 1
ATOM 1551 N N . LEU B 1 47 ? -9.914 20.078 11.141 1 98.38 47 LEU B N 1
ATOM 1552 C CA . LEU B 1 47 ? -10.93 19.109 11.539 1 98.38 47 LEU B CA 1
ATOM 1553 C C . LEU B 1 47 ? -11.445 18.344 10.328 1 98.38 47 LEU B C 1
ATOM 1555 O O . LEU B 1 47 ? -11.586 17.109 10.383 1 98.38 47 LEU B O 1
ATOM 1559 N N . HIS B 1 48 ? -11.719 18.984 9.234 1 98.62 48 HIS B N 1
ATOM 1560 C CA . HIS B 1 48 ? -12.125 18.297 8.016 1 98.62 48 HIS B CA 1
ATOM 1561 C C . HIS B 1 48 ? -11.031 17.359 7.516 1 98.62 48 HIS B C 1
ATOM 1563 O O . HIS B 1 48 ? -11.32 16.25 7.062 1 98.62 48 HIS B O 1
ATOM 1569 N N . LEU B 1 49 ? -9.781 17.734 7.562 1 98.44 49 LEU B N 1
ATOM 1570 C CA . LEU B 1 49 ? -8.672 16.922 7.082 1 98.44 49 LEU B CA 1
ATOM 1571 C C . LEU B 1 49 ? -8.531 15.656 7.914 1 98.44 49 LEU B C 1
ATOM 1573 O O . LEU B 1 49 ? -8.352 14.562 7.363 1 98.44 49 LEU B O 1
ATOM 1577 N N . LEU B 1 50 ? -8.633 15.789 9.242 1 97.94 50 LEU B N 1
ATOM 1578 C CA . LEU B 1 50 ? -8.594 14.625 10.117 1 97.94 50 LEU B CA 1
ATOM 1579 C C . LEU B 1 50 ? -9.773 13.703 9.859 1 97.94 50 LEU B C 1
ATOM 1581 O O . LEU B 1 50 ? -9.688 12.492 10.07 1 97.94 50 LEU B O 1
ATOM 1585 N N . ASN B 1 51 ? -10.891 14.242 9.383 1 97.88 51 ASN B N 1
ATOM 1586 C CA . ASN B 1 51 ? -12.086 13.469 9.062 1 97.88 51 ASN B CA 1
ATOM 1587 C C . ASN B 1 51 ? -12.016 12.891 7.652 1 97.88 51 ASN B C 1
ATOM 1589 O O . ASN B 1 51 ? -13.023 12.43 7.117 1 97.88 51 ASN B O 1
ATOM 1593 N N . ASP B 1 52 ? -10.867 13 7.02 1 95.56 52 ASP B N 1
ATOM 1594 C CA . ASP B 1 52 ? -10.602 12.484 5.68 1 95.56 52 ASP B CA 1
ATOM 1595 C C . ASP B 1 52 ? -11.453 13.195 4.633 1 95.56 52 ASP B C 1
ATOM 1597 O O . ASP B 1 52 ? -11.742 12.633 3.572 1 95.56 52 ASP B O 1
ATOM 1601 N N . ASP B 1 53 ? -12.023 14.344 4.973 1 96.56 53 ASP B N 1
ATOM 1602 C CA . ASP B 1 53 ? -12.75 15.164 4.016 1 96.56 53 ASP B CA 1
ATOM 1603 C C . ASP B 1 53 ? -11.82 16.156 3.318 1 96.56 53 ASP B C 1
ATOM 1605 O O . ASP B 1 53 ? -11.805 17.344 3.65 1 96.56 53 ASP B O 1
ATOM 1609 N N . ILE B 1 54 ? -11.188 15.68 2.301 1 96.62 54 ILE B N 1
ATOM 1610 C CA . ILE B 1 54 ? -10.125 16.406 1.618 1 96.62 54 ILE B CA 1
ATOM 1611 C C . ILE B 1 54 ? -10.711 17.641 0.927 1 96.62 54 ILE B C 1
ATOM 1613 O O . ILE B 1 54 ? -10.133 18.734 0.989 1 96.62 54 ILE B O 1
ATOM 1617 N N . ASP B 1 55 ? -11.828 17.547 0.35 1 93.94 55 ASP B N 1
ATOM 1618 C CA . ASP B 1 55 ? -12.422 18.609 -0.449 1 93.94 55 ASP B CA 1
ATOM 1619 C C . ASP B 1 55 ? -12.75 19.828 0.415 1 93.94 55 ASP B C 1
ATOM 1621 O O . ASP B 1 55 ? -12.383 20.953 0.08 1 93.94 55 ASP B O 1
ATOM 1625 N N . ARG B 1 56 ? -13.406 19.688 1.471 1 97.19 56 ARG B N 1
ATOM 1626 C CA . ARG B 1 56 ? -13.781 20.812 2.33 1 97.19 56 ARG B CA 1
ATOM 1627 C C . ARG B 1 56 ? -12.555 21.391 3.02 1 97.19 56 ARG B C 1
ATOM 1629 O O . ARG B 1 56 ? -12.453 22.609 3.189 1 97.19 56 ARG B O 1
ATOM 1636 N N . ALA B 1 57 ? -11.648 20.484 3.498 1 98.19 57 ALA B N 1
ATOM 1637 C CA . ALA B 1 57 ? -10.391 21 4.031 1 98.19 57 ALA B CA 1
ATOM 1638 C C . ALA B 1 57 ? -9.688 21.891 3.014 1 98.19 57 ALA B C 1
ATOM 1640 O O . ALA B 1 57 ? -9.188 22.969 3.365 1 98.19 57 ALA B O 1
ATOM 1641 N N . HIS B 1 58 ? -9.68 21.453 1.76 1 97.5 58 HIS B N 1
ATOM 1642 C CA . HIS B 1 58 ? -9.031 22.188 0.667 1 97.5 58 HIS B CA 1
ATOM 1643 C C . HIS B 1 58 ? -9.672 23.547 0.457 1 97.5 58 HIS B C 1
ATOM 1645 O O . HIS B 1 58 ? -8.969 24.562 0.352 1 97.5 58 HIS B O 1
ATOM 1651 N N . THR B 1 59 ? -10.961 23.562 0.378 1 96.56 59 THR B N 1
ATOM 1652 C CA . THR B 1 59 ? -11.703 24.797 0.166 1 96.56 59 THR B CA 1
ATOM 1653 C C . THR B 1 59 ? -11.391 25.812 1.261 1 96.56 59 THR B C 1
ATOM 1655 O O . THR B 1 59 ? -11.125 26.984 0.973 1 96.56 59 THR B O 1
ATOM 1658 N N . LEU B 1 60 ? -11.406 25.438 2.449 1 97.69 60 LEU B N 1
ATOM 1659 C CA . LEU B 1 60 ? -11.133 26.328 3.578 1 97.69 60 LEU B CA 1
ATOM 1660 C C . LEU B 1 60 ? -9.688 26.812 3.537 1 97.69 60 LEU B C 1
ATOM 1662 O O . LEU B 1 60 ? -9.438 28.016 3.607 1 97.69 60 LEU B O 1
ATOM 1666 N N . ALA B 1 61 ? -8.766 25.891 3.4 1 96.56 61 ALA B N 1
ATOM 1667 C CA . ALA B 1 61 ? -7.359 26.281 3.377 1 96.56 61 ALA B CA 1
ATOM 1668 C C . ALA B 1 61 ? -7.082 27.266 2.248 1 96.56 61 ALA B C 1
ATOM 1670 O O . ALA B 1 61 ? -6.34 28.234 2.43 1 96.56 61 ALA B O 1
ATOM 1671 N N . GLN B 1 62 ? -7.691 27.047 1.122 1 95.19 62 GLN B N 1
ATOM 1672 C CA . GLN B 1 62 ? -7.504 27.906 -0.049 1 95.19 62 GLN B CA 1
ATOM 1673 C C . GLN B 1 62 ? -8.031 29.312 0.204 1 95.19 62 GLN B C 1
ATOM 1675 O O . GLN B 1 62 ? -7.484 30.281 -0.315 1 95.19 62 GLN B O 1
ATOM 1680 N N . SER B 1 63 ? -9.039 29.406 0.982 1 96.38 63 SER B N 1
ATOM 1681 C CA . SER B 1 63 ? -9.656 30.703 1.236 1 96.38 63 SER B CA 1
ATOM 1682 C C . SER B 1 63 ? -8.852 31.5 2.254 1 96.38 63 SER B C 1
ATOM 1684 O O . SER B 1 63 ? -9.164 32.656 2.518 1 96.38 63 SER B O 1
ATOM 1686 N N . ASP B 1 64 ? -7.898 30.969 2.855 1 96.12 64 ASP B N 1
ATOM 1687 C CA . ASP B 1 64 ? -7.137 31.578 3.941 1 96.12 64 ASP B CA 1
ATOM 1688 C C . ASP B 1 64 ? -5.656 31.688 3.578 1 96.12 64 ASP B C 1
ATOM 1690 O O . ASP B 1 64 ? -4.789 31.453 4.418 1 96.12 64 ASP B O 1
ATOM 1694 N N . ASP B 1 65 ? -5.5 32.031 2.355 1 88.5 65 ASP B N 1
ATOM 1695 C CA . ASP B 1 65 ? -4.145 32.219 1.856 1 88.5 65 ASP B CA 1
ATOM 1696 C C . ASP B 1 65 ? -3.377 33.25 2.709 1 88.5 65 ASP B C 1
ATOM 1698 O O . ASP B 1 65 ? -3.936 34.25 3.129 1 88.5 65 ASP B O 1
ATOM 1702 N N . GLY B 1 66 ? -2.141 33 3.037 1 91.31 66 GLY B N 1
ATOM 1703 C CA . GLY B 1 66 ? -1.328 33.875 3.867 1 91.31 66 GLY B CA 1
ATOM 1704 C C . GLY B 1 66 ? -1.174 33.375 5.289 1 91.31 66 GLY B C 1
ATOM 1705 O O . GLY B 1 66 ? -0.226 33.75 5.984 1 91.31 66 GLY B O 1
ATOM 1706 N N . ASN B 1 67 ? -2.184 32.688 5.844 1 95.56 67 ASN B N 1
ATOM 1707 C CA . ASN B 1 67 ? -2.064 32.062 7.152 1 95.56 67 ASN B CA 1
ATOM 1708 C C . ASN B 1 67 ? -1.146 30.844 7.102 1 95.56 67 ASN B C 1
ATOM 1710 O O . ASN B 1 67 ? -1.375 29.906 6.32 1 95.56 67 ASN B O 1
ATOM 1714 N N . LEU B 1 68 ? -0.176 30.891 7.891 1 96.19 68 LEU B N 1
ATOM 1715 C CA . LEU B 1 68 ? 0.858 29.859 7.832 1 96.19 68 LEU B CA 1
AT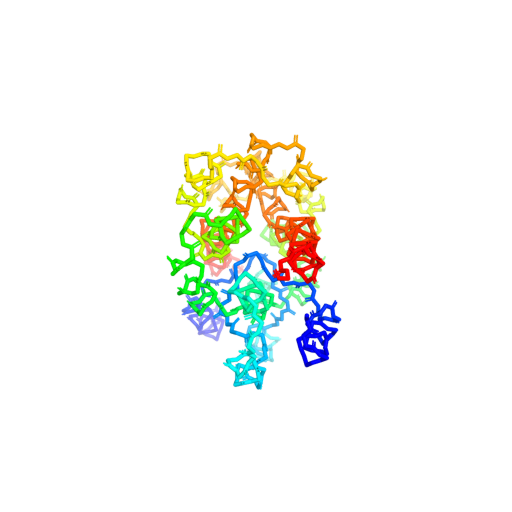OM 1716 C C . LEU B 1 68 ? 0.269 28.484 8.094 1 96.19 68 LEU B C 1
ATOM 1718 O O . LEU B 1 68 ? 0.63 27.5 7.43 1 96.19 68 LEU B O 1
ATOM 1722 N N . THR B 1 69 ? -0.602 28.359 9.086 1 97.38 69 THR B N 1
ATOM 1723 C CA . THR B 1 69 ? -1.206 27.078 9.422 1 97.38 69 THR B CA 1
ATOM 1724 C C . THR B 1 69 ? -2.102 26.594 8.289 1 97.38 69 THR B C 1
ATOM 1726 O O . THR B 1 69 ? -2.078 25.406 7.941 1 97.38 69 THR B O 1
ATOM 1729 N N . SER B 1 70 ? -2.867 27.469 7.707 1 97.44 70 SER B N 1
ATOM 1730 C CA . SER B 1 70 ? -3.676 27.109 6.547 1 97.44 70 SER B CA 1
ATOM 1731 C C . SER B 1 70 ? -2.801 26.656 5.383 1 97.44 70 SER B C 1
ATOM 1733 O O . SER B 1 70 ? -3.137 25.703 4.684 1 97.44 70 SER B O 1
ATOM 1735 N N . ASN B 1 71 ? -1.712 27.344 5.152 1 97.06 71 ASN B N 1
ATOM 1736 C CA . ASN B 1 71 ? -0.788 26.953 4.09 1 97.06 71 ASN B CA 1
ATOM 1737 C C . ASN B 1 71 ? -0.207 25.562 4.336 1 97.06 71 ASN B C 1
ATOM 1739 O O . ASN B 1 71 ? -0.074 24.781 3.402 1 97.06 71 ASN B O 1
ATOM 1743 N N . TYR B 1 72 ? 0.156 25.25 5.551 1 98.06 72 TYR B N 1
ATOM 1744 C CA . TYR B 1 72 ? 0.688 23.938 5.887 1 98.06 72 TYR B CA 1
ATOM 1745 C C . TYR B 1 72 ? -0.37 22.859 5.699 1 98.06 72 TYR B C 1
ATOM 1747 O O . TYR B 1 72 ? -0.082 21.781 5.172 1 98.06 72 TYR B O 1
ATOM 1755 N N . LEU B 1 73 ? -1.55 23.156 6.176 1 98 73 LEU B N 1
ATOM 1756 C CA . LEU B 1 73 ? -2.658 22.234 5.961 1 98 73 LEU B CA 1
ATOM 1757 C C . LEU B 1 73 ? -2.857 21.969 4.473 1 98 73 LEU B C 1
ATOM 1759 O O . LEU B 1 73 ? -3.15 20.844 4.074 1 98 73 LEU B O 1
ATOM 1763 N N . HIS B 1 74 ? -2.684 23 3.654 1 97.38 74 HIS B N 1
ATOM 1764 C CA . HIS B 1 74 ? -2.797 22.875 2.205 1 97.38 74 HIS B CA 1
ATOM 1765 C C . HIS B 1 74 ? -1.772 21.891 1.657 1 97.38 74 HIS B C 1
ATOM 1767 O O . HIS B 1 74 ? -2.094 21.062 0.798 1 97.38 74 HIS B O 1
ATOM 1773 N N . ALA B 1 75 ? -0.586 21.906 2.143 1 97.75 75 ALA B N 1
ATOM 1774 C CA . ALA B 1 75 ? 0.451 20.938 1.765 1 97.75 75 ALA B CA 1
ATOM 1775 C C . ALA B 1 75 ? 0.056 19.531 2.156 1 97.75 75 ALA B C 1
ATOM 1777 O O . ALA B 1 75 ? 0.192 18.594 1.358 1 97.75 75 ALA B O 1
ATOM 1778 N N . GLN B 1 76 ? -0.429 19.344 3.396 1 98.12 76 GLN B N 1
ATOM 1779 C CA . GLN B 1 76 ? -0.807 18.031 3.908 1 98.12 76 GLN B CA 1
ATOM 1780 C C . GLN B 1 76 ? -1.946 17.422 3.092 1 98.12 76 GLN B C 1
ATOM 1782 O O . GLN B 1 76 ? -1.921 16.234 2.764 1 98.12 76 GLN B O 1
ATOM 1787 N N . LEU B 1 77 ? -2.941 18.297 2.82 1 96.44 77 LEU B N 1
ATOM 1788 C CA . LEU B 1 77 ? -4.082 17.75 2.096 1 96.44 77 LEU B CA 1
ATOM 1789 C C . LEU B 1 77 ? -3.684 17.344 0.679 1 96.44 77 LEU B C 1
ATOM 1791 O O . LEU B 1 77 ? -4.195 16.359 0.139 1 96.44 77 LEU B O 1
ATOM 1795 N N . HIS B 1 78 ? -2.791 18.062 -0.062 1 95.69 78 HIS B N 1
ATOM 1796 C CA . HIS B 1 78 ? -2.336 17.688 -1.395 1 95.69 78 HIS B CA 1
ATOM 1797 C C . HIS B 1 78 ? -1.575 16.359 -1.363 1 95.69 78 HIS B C 1
ATOM 1799 O O . HIS B 1 78 ? -1.703 15.547 -2.277 1 95.69 78 HIS B O 1
ATOM 1805 N N . ARG B 1 79 ? -0.803 16.141 -0.318 1 95.25 79 ARG B N 1
ATOM 1806 C CA . ARG B 1 79 ? -0.161 14.844 -0.174 1 95.25 79 ARG B CA 1
ATOM 1807 C C . ARG B 1 79 ? -1.199 13.734 -0.055 1 95.25 79 ARG B C 1
ATOM 1809 O O . ARG B 1 79 ? -1.105 12.711 -0.741 1 95.25 79 ARG B O 1
ATOM 1816 N N . ARG B 1 80 ? -2.213 13.961 0.743 1 93.19 80 ARG B N 1
ATOM 1817 C CA . ARG B 1 80 ? -3.189 12.93 1.074 1 93.19 80 ARG B CA 1
ATOM 1818 C C . ARG B 1 80 ? -4.184 12.734 -0.065 1 93.19 80 ARG B C 1
ATOM 1820 O O . ARG B 1 80 ? -4.914 11.742 -0.092 1 93.19 80 ARG B O 1
ATOM 1827 N N . GLU B 1 81 ? -4.238 13.656 -1.028 1 88.62 81 GLU B N 1
ATOM 1828 C CA . GLU B 1 81 ? -5.094 13.445 -2.191 1 88.62 81 GLU B CA 1
ATOM 1829 C C . GLU B 1 81 ? -4.297 12.898 -3.373 1 88.62 81 GLU B C 1
ATOM 1831 O O . GLU B 1 81 ? -4.852 12.68 -4.453 1 88.62 81 GLU B O 1
ATOM 1836 N N . GLY B 1 82 ? -2.959 12.781 -3.221 1 85.25 82 GLY B N 1
ATOM 1837 C CA . GLY B 1 82 ? -2.133 12.172 -4.25 1 85.25 82 GLY B CA 1
ATOM 1838 C C . GLY B 1 82 ? -1.535 13.18 -5.211 1 85.25 82 GLY B C 1
ATOM 1839 O O . GLY B 1 82 ? -1.019 12.805 -6.27 1 85.25 82 GLY B O 1
ATOM 1840 N N . ASP B 1 83 ? -1.74 14.398 -4.941 1 88.38 83 ASP B N 1
ATOM 1841 C CA . ASP B 1 83 ? -1.102 15.453 -5.719 1 88.38 83 ASP B CA 1
ATOM 1842 C C . ASP B 1 83 ? 0.25 15.836 -5.117 1 88.38 83 ASP B C 1
ATOM 1844 O O . ASP B 1 83 ? 0.399 16.922 -4.547 1 88.38 83 ASP B O 1
ATOM 1848 N N . TYR B 1 84 ? 1.204 15.031 -5.348 1 89.88 84 TYR B N 1
ATOM 1849 C CA . TYR B 1 84 ? 2.465 15.047 -4.617 1 89.88 84 TYR B CA 1
ATOM 1850 C C . TYR B 1 84 ? 3.316 16.25 -5.031 1 89.88 84 TYR B C 1
ATOM 1852 O O . TYR B 1 84 ? 3.984 16.859 -4.195 1 89.88 84 TYR B O 1
ATOM 1860 N N . TRP B 1 85 ? 3.283 16.516 -6.266 1 89.31 85 TRP B N 1
ATOM 1861 C CA . TRP B 1 85 ? 4.047 17.672 -6.738 1 89.31 85 TRP B CA 1
ATOM 1862 C C . TRP B 1 85 ? 3.555 18.953 -6.078 1 89.31 85 TRP B C 1
ATOM 1864 O O . TRP B 1 85 ? 4.359 19.766 -5.625 1 89.31 85 TRP B O 1
ATOM 1874 N N . ASN B 1 86 ? 2.258 19.188 -6.047 1 92.62 86 ASN B N 1
ATOM 1875 C CA . ASN B 1 86 ? 1.688 20.375 -5.418 1 92.62 86 ASN B CA 1
ATOM 1876 C C . ASN B 1 86 ? 1.971 20.406 -3.918 1 92.62 86 ASN B C 1
ATOM 1878 O O . ASN B 1 86 ? 2.221 21.469 -3.35 1 92.62 86 ASN B O 1
ATOM 1882 N N . SER B 1 87 ? 1.851 19.234 -3.299 1 96.5 87 SER B N 1
ATOM 1883 C CA . SER B 1 87 ? 2.209 19.156 -1.887 1 96.5 87 SER B CA 1
ATOM 1884 C C . SER B 1 87 ? 3.611 19.688 -1.638 1 96.5 87 SER B C 1
ATOM 1886 O O . SER B 1 87 ? 3.807 20.547 -0.773 1 96.5 87 SER B O 1
ATOM 1888 N N . LYS B 1 88 ? 4.547 19.328 -2.404 1 95.19 88 LYS B N 1
ATOM 1889 C CA . LYS B 1 88 ? 5.934 19.734 -2.234 1 95.19 88 LYS B CA 1
ATOM 1890 C C . LYS B 1 88 ? 6.109 21.219 -2.564 1 95.19 88 LYS B C 1
ATOM 1892 O O . LYS B 1 88 ? 6.926 21.906 -1.948 1 95.19 88 LYS B O 1
ATOM 1897 N N . TRP B 1 89 ? 5.387 21.688 -3.52 1 94.44 89 TRP B N 1
ATOM 1898 C CA . TRP B 1 89 ? 5.422 23.109 -3.844 1 94.44 89 TRP B CA 1
ATOM 1899 C C . TRP B 1 89 ? 5.008 23.953 -2.643 1 94.44 89 TRP B C 1
ATOM 1901 O O . TRP B 1 89 ? 5.66 24.953 -2.322 1 94.44 89 TRP B O 1
ATOM 1911 N N . TRP B 1 90 ? 3.988 23.625 -1.975 1 96 90 TRP B N 1
ATOM 1912 C CA . TRP B 1 90 ? 3.51 24.344 -0.799 1 96 90 TRP B CA 1
ATOM 1913 C C . TRP B 1 90 ? 4.539 24.297 0.327 1 96 90 TRP B C 1
ATOM 1915 O O . TRP B 1 90 ? 4.742 25.281 1.036 1 96 90 TRP B O 1
ATOM 1925 N N . LEU B 1 91 ? 5.16 23.125 0.467 1 96.44 91 LEU B N 1
ATOM 1926 C CA . LEU B 1 91 ? 6.16 23 1.519 1 96.44 91 LEU B CA 1
ATOM 1927 C C . LEU B 1 91 ? 7.34 23.938 1.27 1 96.44 91 LEU B C 1
ATOM 1929 O O . LEU B 1 91 ? 7.957 24.422 2.217 1 96.44 91 LEU B O 1
ATOM 1933 N N . GLY B 1 92 ? 7.621 24.203 0.158 1 91.75 92 GLY B N 1
ATOM 1934 C CA . GLY B 1 92 ? 8.742 25.047 -0.218 1 91.75 92 GLY B CA 1
ATOM 1935 C C . GLY B 1 92 ? 8.336 26.484 -0.534 1 91.75 92 GLY B C 1
ATOM 1936 O O . GLY B 1 92 ? 8.367 27.344 0.342 1 91.75 92 GLY B O 1
ATOM 1937 N N . THR B 1 93 ? 7.719 26.672 -1.65 1 88.69 93 THR B N 1
ATOM 1938 C CA . THR B 1 93 ? 7.434 27.984 -2.195 1 88.69 93 THR B CA 1
ATOM 1939 C C . THR B 1 93 ? 6.152 28.562 -1.591 1 88.69 93 THR B C 1
ATOM 1941 O O . THR B 1 93 ? 6.078 29.75 -1.292 1 88.69 93 THR B O 1
ATOM 1944 N N . GLY B 1 94 ? 5.258 27.797 -1.418 1 90.38 94 GLY B N 1
ATOM 1945 C CA . GLY B 1 94 ? 3.945 28.25 -0.982 1 90.38 94 GLY B CA 1
ATOM 1946 C C . GLY B 1 94 ? 3.934 28.75 0.448 1 90.38 94 GLY B C 1
ATOM 1947 O O . GLY B 1 94 ? 3.275 29.75 0.755 1 90.38 94 GLY B O 1
ATOM 1948 N N . MET B 1 95 ? 4.723 27.891 1.195 1 88.06 95 MET B N 1
ATOM 1949 C CA . MET B 1 95 ? 4.852 28.312 2.586 1 88.06 95 MET B CA 1
ATOM 1950 C C . MET B 1 95 ? 6.02 29.281 2.754 1 88.06 95 MET B C 1
ATOM 1952 O O . MET B 1 95 ? 7.121 29.016 2.258 1 88.06 95 MET B O 1
ATOM 1956 N N . GLN B 1 96 ? 5.969 30.422 2.922 1 83.5 96 GLN B N 1
ATOM 1957 C CA . GLN B 1 96 ? 6.992 31.453 3.041 1 83.5 96 GLN B CA 1
ATOM 1958 C C . GLN B 1 96 ? 7.934 31.172 4.207 1 83.5 96 GLN B C 1
ATOM 1960 O O . GLN B 1 96 ? 9.062 31.656 4.242 1 83.5 96 GLN B O 1
ATOM 1965 N N . SER B 1 97 ? 7.504 30.453 5.184 1 90.94 97 SER B N 1
ATOM 1966 C CA . SER B 1 97 ? 8.305 30.016 6.32 1 90.94 97 SER B CA 1
ATOM 1967 C C . SER B 1 97 ? 7.875 28.625 6.797 1 90.94 97 SER B C 1
ATOM 1969 O O . SER B 1 97 ? 6.746 28.203 6.543 1 90.94 97 SER B O 1
ATOM 1971 N N . SER B 1 98 ? 8.82 28.031 7.484 1 94.62 98 SER B N 1
ATOM 1972 C CA . SER B 1 98 ? 8.508 26.688 7.969 1 94.62 98 SER B CA 1
ATOM 1973 C C . SER B 1 98 ? 7.516 26.734 9.125 1 94.62 98 SER B C 1
ATOM 1975 O O . SER B 1 98 ? 7.641 27.562 10.023 1 94.62 98 SER B O 1
ATOM 1977 N N . HIS B 1 99 ? 6.551 25.922 9.117 1 96.62 99 HIS B N 1
ATOM 1978 C CA . HIS B 1 99 ? 5.598 25.797 10.211 1 96.62 99 HIS B CA 1
ATOM 1979 C C . HIS B 1 99 ? 6.215 25.078 11.406 1 96.62 99 HIS B C 1
ATOM 1981 O O . HIS B 1 99 ? 6.945 24.094 11.234 1 96.62 99 HIS B O 1
ATOM 1987 N N . PRO B 1 100 ? 5.926 25.469 12.586 1 96.44 100 PRO B N 1
ATOM 1988 C CA . PRO B 1 100 ? 6.523 24.844 13.766 1 96.44 100 PRO B CA 1
ATOM 1989 C C . PRO B 1 100 ? 6.238 23.344 13.852 1 96.44 100 PRO B C 1
ATOM 1991 O O . PRO B 1 100 ? 7.117 22.562 14.234 1 96.44 100 PRO B O 1
ATOM 1994 N N . VAL B 1 101 ? 5.059 22.953 13.547 1 96.69 101 VAL B N 1
ATOM 1995 C CA . VAL B 1 101 ? 4.699 21.547 13.586 1 96.69 101 VAL B CA 1
ATOM 1996 C C . VAL B 1 101 ? 5.523 20.766 12.562 1 96.69 101 VAL B C 1
ATOM 1998 O O . VAL B 1 101 ? 5.953 19.641 12.82 1 96.69 101 VAL B O 1
ATOM 2001 N N . LEU B 1 102 ? 5.691 21.266 11.336 1 97.25 102 LEU B N 1
ATOM 2002 C CA . LEU B 1 102 ? 6.535 20.656 10.32 1 97.25 102 LEU B CA 1
ATOM 2003 C C . LEU B 1 102 ? 7.938 20.391 10.852 1 97.25 102 LEU B C 1
ATOM 2005 O O . LEU B 1 102 ? 8.477 19.297 10.695 1 97.25 102 LEU B O 1
ATOM 2009 N N . ASP B 1 103 ? 8.477 21.391 11.508 1 96.56 103 ASP B N 1
ATOM 2010 C CA . ASP B 1 103 ? 9.82 21.281 12.07 1 96.56 103 ASP B CA 1
ATOM 2011 C C . ASP B 1 103 ? 9.867 20.203 13.148 1 96.56 103 ASP B C 1
ATOM 2013 O O . ASP B 1 103 ? 10.82 19.406 13.211 1 96.56 103 ASP B O 1
ATOM 2017 N N . GLN B 1 104 ? 8.883 20.188 13.961 1 95.81 104 GLN B N 1
ATOM 2018 C CA . GLN B 1 104 ? 8.82 19.25 15.07 1 95.81 104 GLN B CA 1
ATOM 2019 C C . GLN B 1 104 ? 8.695 17.812 14.562 1 95.81 104 GLN B C 1
ATOM 2021 O O . GLN B 1 104 ? 9.359 16.906 15.078 1 95.81 104 GLN B O 1
ATOM 2026 N N . VAL B 1 105 ? 7.898 17.609 13.547 1 95.25 105 VAL B N 1
ATOM 2027 C CA . VAL B 1 105 ? 7.547 16.266 13.109 1 95.25 105 VAL B CA 1
ATOM 2028 C C . VAL B 1 105 ? 8.578 15.75 12.109 1 95.25 105 VAL B C 1
ATOM 2030 O O . VAL B 1 105 ? 8.969 14.586 12.148 1 95.25 105 VAL B O 1
ATOM 2033 N N . HIS B 1 106 ? 9.055 16.547 11.195 1 95.12 106 HIS B N 1
ATOM 2034 C CA . HIS B 1 106 ? 9.852 16.078 10.07 1 95.12 106 HIS B CA 1
ATOM 2035 C C . HIS B 1 106 ? 11.305 16.531 10.203 1 95.12 106 HIS B C 1
ATOM 2037 O O . HIS B 1 106 ? 12.195 15.969 9.562 1 95.12 106 HIS B O 1
ATOM 2043 N N . GLY B 1 107 ? 11.562 17.562 10.961 1 94.19 107 GLY B N 1
ATOM 2044 C CA . GLY B 1 107 ? 12.922 18.062 11.117 1 94.19 107 GLY B CA 1
ATOM 2045 C C . GLY B 1 107 ? 13.266 19.172 10.141 1 94.19 107 GLY B C 1
ATOM 2046 O O . GLY B 1 107 ? 14.383 19.688 10.148 1 94.19 107 GLY B O 1
ATOM 2047 N N . GLY B 1 108 ? 12.375 19.547 9.203 1 95.5 108 GLY B N 1
ATOM 2048 C CA . GLY B 1 108 ? 12.578 20.625 8.25 1 95.5 108 GLY B CA 1
ATOM 2049 C C . GLY B 1 108 ? 11.852 20.406 6.938 1 95.5 108 GLY B C 1
ATOM 2050 O O . GLY B 1 108 ? 11.234 19.359 6.727 1 95.5 108 GLY B O 1
ATOM 2051 N N . VAL B 1 109 ? 11.938 21.469 6.105 1 95.81 109 VAL B N 1
ATOM 2052 C CA . VAL B 1 109 ? 11.219 21.453 4.84 1 95.81 109 VAL B CA 1
ATOM 2053 C C . VAL B 1 109 ? 11.742 20.344 3.947 1 95.81 109 VAL B C 1
ATOM 2055 O O . VAL B 1 109 ? 10.961 19.625 3.312 1 95.81 109 VAL B O 1
ATOM 2058 N N . ARG B 1 110 ? 13.016 20.172 3.92 1 94.94 110 ARG B N 1
ATOM 2059 C CA . ARG B 1 110 ? 13.602 19.125 3.09 1 94.94 110 ARG B CA 1
ATOM 2060 C C . ARG B 1 110 ? 13.094 17.75 3.498 1 94.94 110 ARG B C 1
ATOM 2062 O O . ARG B 1 110 ? 12.688 16.953 2.648 1 94.94 110 ARG B O 1
ATOM 2069 N N . GLU B 1 111 ? 13.133 17.438 4.746 1 94.56 111 GLU B N 1
ATOM 2070 C CA . GLU B 1 111 ? 12.688 16.156 5.27 1 94.56 111 GLU B CA 1
ATOM 2071 C C . GLU B 1 111 ? 11.195 15.953 5.035 1 94.56 111 GLU B C 1
ATOM 2073 O O . GLU B 1 111 ? 10.742 14.828 4.801 1 94.56 111 GLU B O 1
ATOM 2078 N N . ALA B 1 112 ? 10.445 17.062 5.129 1 96.5 112 ALA B N 1
ATOM 2079 C CA . ALA B 1 112 ? 9.016 16.969 4.84 1 96.5 112 ALA B CA 1
ATOM 2080 C C . ALA B 1 112 ? 8.773 16.609 3.379 1 96.5 112 ALA B C 1
ATOM 2082 O O . ALA B 1 112 ? 7.875 15.82 3.07 1 96.5 112 ALA B O 1
ATOM 2083 N N . LYS B 1 113 ? 9.547 17.141 2.475 1 95.31 113 LYS B N 1
ATOM 2084 C CA . LYS B 1 113 ? 9.438 16.797 1.062 1 95.31 113 LYS B CA 1
ATOM 2085 C C . LYS B 1 113 ? 9.828 15.336 0.829 1 95.31 113 LYS B C 1
ATOM 2087 O O . LYS B 1 113 ? 9.203 14.641 0.025 1 95.31 113 LYS B O 1
ATOM 2092 N N . ASP B 1 114 ? 10.805 14.797 1.508 1 91.88 114 ASP B N 1
ATOM 2093 C CA . ASP B 1 114 ? 11.172 13.383 1.447 1 91.88 114 ASP B CA 1
ATOM 2094 C C . ASP B 1 114 ? 10.008 12.492 1.879 1 91.88 114 ASP B C 1
ATOM 2096 O O . ASP B 1 114 ? 9.781 11.43 1.298 1 91.88 114 ASP B O 1
ATOM 2100 N N . PHE B 1 115 ? 9.328 12.938 2.932 1 92.94 115 PHE B N 1
ATOM 2101 C CA . PHE B 1 115 ? 8.172 12.18 3.418 1 92.94 115 PHE B CA 1
ATOM 2102 C C . PHE B 1 115 ? 7.094 12.094 2.344 1 92.94 115 PHE B C 1
ATOM 2104 O O . PHE B 1 115 ? 6.484 11.039 2.158 1 92.94 115 PHE B O 1
ATOM 2111 N N . VAL B 1 116 ? 6.859 13.172 1.617 1 92.56 116 VAL B N 1
ATOM 2112 C CA . VAL B 1 116 ? 5.902 13.156 0.516 1 92.56 116 VAL B CA 1
ATOM 2113 C C . VAL B 1 116 ? 6.348 12.148 -0.542 1 92.56 116 VAL B C 1
ATOM 2115 O O . VAL B 1 116 ? 5.539 11.367 -1.044 1 92.56 116 VAL B O 1
ATOM 2118 N N . ASP B 1 117 ? 7.586 12.148 -0.859 1 87.38 117 ASP B N 1
ATOM 2119 C CA . ASP B 1 117 ? 8.125 11.195 -1.821 1 87.38 117 ASP B CA 1
ATOM 2120 C C . ASP B 1 117 ? 7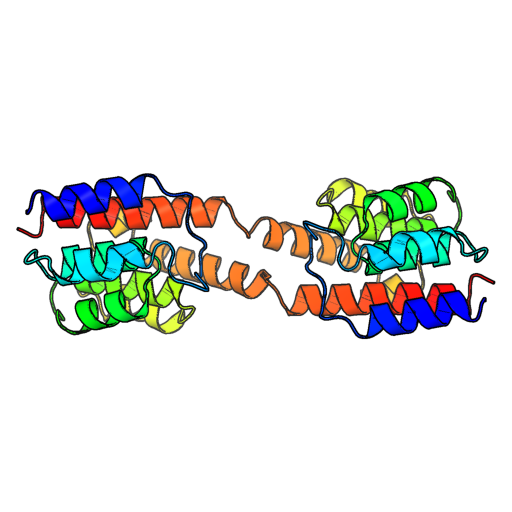.902 9.758 -1.354 1 87.38 117 ASP B C 1
ATOM 2122 O O . ASP B 1 117 ? 7.562 8.883 -2.154 1 87.38 117 ASP B O 1
ATOM 2126 N N . ASP B 1 118 ? 8.164 9.547 -0.08 1 83.12 118 ASP B N 1
ATOM 2127 C CA . ASP B 1 118 ? 7.961 8.211 0.477 1 83.12 118 ASP B CA 1
ATOM 2128 C C . ASP B 1 118 ? 6.5 7.785 0.354 1 83.12 118 ASP B C 1
ATOM 2130 O O . ASP B 1 118 ? 6.207 6.637 0.01 1 83.12 118 ASP B O 1
ATOM 2134 N N . CYS B 1 119 ? 5.578 8.656 0.721 1 84.44 119 CYS B N 1
ATOM 2135 C CA . CYS B 1 119 ? 4.152 8.359 0.601 1 84.44 119 CYS B CA 1
ATOM 2136 C C . CYS B 1 119 ? 3.785 8.023 -0.839 1 84.44 119 CYS B C 1
ATOM 2138 O O . CYS B 1 119 ? 3.023 7.086 -1.087 1 84.44 119 CYS B O 1
ATOM 2140 N N . GLN B 1 120 ? 4.293 8.859 -1.777 1 79.75 120 GLN B N 1
ATOM 2141 C CA . GLN B 1 120 ? 4.035 8.625 -3.193 1 79.75 120 GLN B CA 1
ATOM 2142 C C . GLN B 1 120 ? 4.52 7.246 -3.621 1 79.75 120 GLN B C 1
ATOM 2144 O O . GLN B 1 120 ? 3.834 6.543 -4.363 1 79.75 120 GLN B O 1
ATOM 2149 N N . ALA B 1 121 ? 5.625 6.969 -3.145 1 69.38 121 ALA B N 1
ATOM 2150 C CA . ALA B 1 121 ? 6.25 5.707 -3.547 1 69.38 121 ALA B CA 1
ATOM 2151 C C . ALA B 1 121 ? 5.43 4.512 -3.072 1 69.38 121 ALA B C 1
ATOM 2153 O O . ALA B 1 121 ? 5.32 3.508 -3.777 1 69.38 121 ALA B O 1
ATOM 2154 N N . VAL B 1 122 ? 4.879 4.652 -1.882 1 67 122 VAL B N 1
ATOM 2155 C CA . VAL B 1 122 ? 4.156 3.516 -1.315 1 67 122 VAL B CA 1
ATOM 2156 C C . VAL B 1 122 ? 2.785 3.395 -1.971 1 67 122 VAL B C 1
ATOM 2158 O O . VAL B 1 122 ? 2.268 2.287 -2.143 1 67 122 VAL B O 1
ATOM 2161 N N . ILE B 1 123 ? 2.168 4.633 -2.035 1 59.34 123 ILE B N 1
ATOM 2162 C CA . ILE B 1 123 ? 0.886 4.602 -2.729 1 59.34 123 ILE B CA 1
ATOM 2163 C C . ILE B 1 123 ? 1.075 4.047 -4.141 1 59.34 123 ILE B C 1
ATOM 2165 O O . ILE B 1 123 ? 0.273 3.236 -4.609 1 59.34 123 ILE B O 1
ATOM 2169 N N . ALA B 1 124 ? 2.121 4.734 -4.66 1 50.72 124 ALA B N 1
ATOM 2170 C CA . ALA B 1 124 ? 2.438 4.199 -5.98 1 50.72 124 ALA B CA 1
ATOM 2171 C C . ALA B 1 124 ? 2.693 2.695 -5.918 1 50.72 124 ALA B C 1
ATOM 2173 O O . ALA B 1 124 ? 2.35 1.96 -6.848 1 50.72 124 ALA B O 1
ATOM 2174 N N . SER B 1 125 ? 3.262 2.271 -4.73 1 48.81 125 SER B N 1
ATOM 2175 C CA . SER B 1 125 ? 3.535 0.843 -4.613 1 48.81 125 SER B CA 1
ATOM 2176 C C . SER B 1 125 ? 2.258 0.057 -4.332 1 48.81 125 SER B C 1
ATOM 2178 O O . SER B 1 125 ? 2.309 -1.144 -4.055 1 48.81 125 SER B O 1
ATOM 2180 N N . ARG B 1 126 ? 1.095 0.695 -3.883 1 50.31 126 ARG B N 1
ATOM 2181 C CA . ARG B 1 126 ? -0.044 -0.06 -4.395 1 50.31 126 ARG B CA 1
ATOM 2182 C C . ARG B 1 126 ? 0.19 -0.489 -5.84 1 50.31 126 ARG B C 1
ATOM 2184 O O . ARG B 1 126 ? -0.118 0.256 -6.773 1 50.31 126 ARG B O 1
ATOM 2191 N N . SER B 1 127 ? 1.639 -0.747 -6.027 1 56.09 127 SER B N 1
ATOM 2192 C CA . SER B 1 127 ? 2.244 -0.671 -7.352 1 56.09 127 SER B CA 1
ATOM 2193 C C . SER B 1 127 ? 1.419 -1.437 -8.383 1 56.09 127 SER B C 1
ATOM 2195 O O . SER B 1 127 ? 1.448 -2.668 -8.414 1 56.09 127 SER B O 1
ATOM 2197 N N . GLU B 1 128 ? 0.412 -0.824 -8.664 1 66.75 128 GLU B N 1
ATOM 2198 C CA . GLU B 1 128 ? -0.381 -1.422 -9.734 1 66.75 128 GLU B CA 1
ATOM 2199 C C . GLU B 1 128 ? 0.485 -2.281 -10.648 1 66.75 128 GLU B C 1
ATOM 2201 O O . GLU B 1 128 ? 0.041 -3.324 -11.133 1 66.75 128 GLU B O 1
ATOM 2206 N N . ASP B 1 129 ? 1.692 -1.778 -10.617 1 74.69 129 ASP B N 1
ATOM 2207 C CA . ASP B 1 129 ? 2.607 -2.547 -11.461 1 74.69 129 ASP B CA 1
ATOM 2208 C C . ASP B 1 129 ? 2.947 -3.889 -10.812 1 74.69 129 ASP B C 1
ATOM 2210 O O . ASP B 1 129 ? 3.059 -4.902 -11.5 1 74.69 129 ASP B O 1
ATOM 2214 N N . LEU B 1 130 ? 3.088 -3.805 -9.492 1 82.56 130 LEU B N 1
ATOM 2215 C CA . LEU B 1 130 ? 3.406 -5.039 -8.789 1 82.56 130 LEU B CA 1
ATOM 2216 C C . LEU B 1 130 ? 2.221 -6 -8.805 1 82.56 130 LEU B C 1
ATOM 2218 O O . LEU B 1 130 ? 2.396 -7.203 -9 1 82.56 130 LEU B O 1
ATOM 2222 N N . LYS B 1 131 ? 1.053 -5.383 -8.672 1 84.38 131 LYS B N 1
ATOM 2223 C CA . LYS B 1 131 ? -0.16 -6.191 -8.766 1 84.38 131 LYS B CA 1
ATOM 2224 C C . LYS B 1 131 ? -0.319 -6.789 -10.156 1 84.38 131 LYS B C 1
ATOM 2226 O O . LYS B 1 131 ? -0.69 -7.957 -10.297 1 84.38 131 LYS B O 1
ATOM 2231 N N . ALA B 1 132 ? -0.019 -5.957 -11.102 1 86.56 132 ALA B N 1
ATOM 2232 C CA . ALA B 1 132 ? -0.13 -6.426 -12.477 1 86.56 132 ALA B CA 1
ATOM 2233 C C . ALA B 1 132 ? 0.847 -7.566 -12.75 1 86.56 132 ALA B C 1
ATOM 2235 O O . ALA B 1 132 ? 0.486 -8.57 -13.375 1 86.56 132 ALA B O 1
ATOM 2236 N N . LYS B 1 133 ? 2.055 -7.441 -12.305 1 91.06 133 LYS B N 1
ATOM 2237 C CA . LYS B 1 133 ? 3.055 -8.484 -12.492 1 91.06 133 LYS B CA 1
ATOM 2238 C C . LYS B 1 133 ? 2.676 -9.758 -11.734 1 91.06 133 LYS B C 1
ATOM 2240 O O . LYS B 1 133 ? 2.795 -10.859 -12.266 1 91.06 133 LYS B O 1
ATOM 2245 N N . GLN B 1 134 ? 2.191 -9.547 -10.5 1 92.75 134 GLN B N 1
ATOM 2246 C CA . GLN B 1 134 ? 1.697 -10.695 -9.734 1 92.75 134 GLN B CA 1
ATOM 2247 C C . GLN B 1 134 ? 0.569 -11.398 -10.484 1 92.75 134 GLN B C 1
ATOM 2249 O O . GLN B 1 134 ? 0.536 -12.633 -10.539 1 92.75 134 GLN B O 1
ATOM 2254 N N . TRP B 1 135 ? -0.318 -10.578 -10.984 1 93.25 135 TRP B N 1
ATOM 2255 C CA . TRP B 1 135 ? -1.465 -11.141 -11.695 1 93.25 135 TRP B CA 1
ATOM 2256 C C . TRP B 1 135 ? -1.018 -11.914 -12.93 1 93.25 135 TRP B C 1
ATOM 2258 O O . TRP B 1 135 ? -1.497 -13.023 -13.18 1 93.25 135 TRP B O 1
ATOM 2268 N N . GLN B 1 136 ? -0.098 -11.32 -13.648 1 94.12 136 GLN B N 1
ATOM 2269 C CA . GLN B 1 136 ? 0.482 -12.023 -14.781 1 94.12 136 GLN B CA 1
ATOM 2270 C C . GLN B 1 136 ? 1.112 -13.344 -14.352 1 94.12 136 GLN B C 1
ATOM 2272 O O . GLN B 1 136 ? 0.941 -14.367 -15.016 1 94.12 136 GLN B O 1
ATOM 2277 N N . GLU B 1 137 ? 1.854 -13.383 -13.258 1 97.06 137 GLU B N 1
ATOM 2278 C CA . GLU B 1 137 ? 2.498 -14.578 -12.719 1 97.06 137 GLU B CA 1
ATOM 2279 C C . GLU B 1 137 ? 1.467 -15.641 -12.352 1 97.06 137 GLU B C 1
ATOM 2281 O O . GLU B 1 137 ? 1.59 -16.797 -12.758 1 97.06 137 GLU B O 1
ATOM 2286 N N . LEU B 1 138 ? 0.42 -15.234 -11.625 1 95.75 138 LEU B N 1
ATOM 2287 C CA . LEU B 1 138 ? -0.607 -16.172 -11.172 1 95.75 138 LEU B CA 1
ATOM 2288 C C . LEU B 1 138 ? -1.342 -16.781 -12.359 1 95.75 138 LEU B C 1
ATOM 2290 O O . LEU B 1 138 ? -1.54 -18 -12.414 1 95.75 138 LEU B O 1
ATOM 2294 N N . LYS B 1 139 ? -1.686 -15.953 -13.32 1 95.12 139 LYS B N 1
ATOM 2295 C CA . LYS B 1 139 ? -2.383 -16.422 -14.516 1 95.12 139 LYS B CA 1
ATOM 2296 C C . LYS B 1 139 ? -1.519 -17.406 -15.297 1 95.12 139 LYS B C 1
ATOM 2298 O O . LYS B 1 139 ? -1.984 -18.484 -15.688 1 95.12 139 LYS B O 1
ATOM 2303 N N . SER B 1 140 ? -0.261 -17.031 -15.508 1 96.06 140 SER B N 1
ATOM 2304 C CA . SER B 1 140 ? 0.656 -17.875 -16.281 1 96.06 140 SER B CA 1
ATOM 2305 C C . SER B 1 140 ? 0.912 -19.203 -15.57 1 96.06 140 SER B C 1
ATOM 2307 O O . SER B 1 140 ? 1.053 -20.234 -16.219 1 96.06 140 SER B O 1
ATOM 2309 N N . THR B 1 141 ? 0.999 -19.188 -14.266 1 96.38 141 THR B N 1
ATOM 2310 C CA . THR B 1 141 ? 1.208 -20.422 -13.508 1 96.38 141 THR B CA 1
ATOM 2311 C C . THR B 1 141 ? 0.015 -21.359 -13.664 1 96.38 141 THR B C 1
ATOM 2313 O O . THR B 1 141 ? 0.187 -22.562 -13.883 1 96.38 141 THR B O 1
ATOM 2316 N N . LEU B 1 142 ? -1.196 -20.781 -13.547 1 95.44 142 LEU B N 1
ATOM 2317 C CA . LEU B 1 142 ? -2.387 -21.594 -13.742 1 95.44 142 LEU B CA 1
ATOM 2318 C C . LEU B 1 142 ? -2.42 -22.188 -15.148 1 95.44 142 LEU B C 1
ATOM 2320 O O . LEU B 1 142 ? -2.662 -23.375 -15.328 1 95.44 142 LEU B O 1
ATOM 2324 N N . GLU B 1 143 ? -2.199 -21.359 -16.172 1 93.75 143 GLU B N 1
ATOM 2325 C CA . GLU B 1 143 ? -2.225 -21.812 -17.547 1 93.75 143 GLU B CA 1
ATOM 2326 C C . GLU B 1 143 ? -1.184 -22.906 -17.797 1 93.75 143 GLU B C 1
ATOM 2328 O O . GLU B 1 143 ? -1.458 -23.891 -18.484 1 93.75 143 GLU B O 1
ATOM 2333 N N . TYR B 1 144 ? 0.018 -22.719 -17.281 1 95 144 TYR B N 1
ATOM 2334 C CA . TYR B 1 144 ? 1.057 -23.734 -17.359 1 95 144 TYR B CA 1
ATOM 2335 C C . TYR B 1 144 ? 0.591 -25.047 -16.734 1 95 144 TYR B C 1
ATOM 2337 O O . TYR B 1 144 ? 0.77 -26.125 -17.312 1 95 144 TYR B O 1
ATOM 2345 N N . ALA B 1 145 ? 0.022 -24.922 -15.508 1 94.06 145 ALA B N 1
ATOM 2346 C CA . ALA B 1 145 ? -0.448 -26.125 -14.812 1 94.06 145 ALA B CA 1
ATOM 2347 C C . ALA B 1 145 ? -1.527 -26.844 -15.617 1 94.06 145 ALA B C 1
ATOM 2349 O O . ALA B 1 145 ? -1.507 -28.062 -15.734 1 94.06 145 ALA B O 1
ATOM 2350 N N . LEU B 1 146 ? -2.459 -26.078 -16.172 1 92.56 146 LEU B N 1
ATOM 2351 C CA . LEU B 1 146 ? -3.549 -26.656 -16.953 1 92.56 146 LEU B CA 1
ATOM 2352 C C . LEU B 1 146 ? -3.016 -27.359 -18.203 1 92.56 146 LEU B C 1
ATOM 2354 O O . LEU B 1 146 ? -3.576 -28.359 -18.641 1 92.56 146 LEU B O 1
ATOM 2358 N N . GLU B 1 147 ? -1.911 -26.875 -18.703 1 91.62 147 GLU B N 1
ATOM 2359 C CA . GLU B 1 147 ? -1.369 -27.406 -19.953 1 91.62 147 GLU B CA 1
ATOM 2360 C C . GLU B 1 147 ? -0.405 -28.562 -19.688 1 91.62 147 GLU B C 1
ATOM 2362 O O . GLU B 1 147 ? -0.372 -29.531 -20.453 1 91.62 147 GLU B O 1
ATOM 2367 N N . LYS B 1 148 ? 0.371 -28.469 -18.578 1 90.81 148 LYS B N 1
ATOM 2368 C CA . LYS B 1 148 ? 1.524 -29.359 -18.453 1 90.81 148 LYS B CA 1
ATOM 2369 C C . LYS B 1 148 ? 1.328 -30.375 -17.328 1 90.81 148 LYS B C 1
ATOM 2371 O O . LYS B 1 148 ? 2.043 -31.375 -17.266 1 90.81 148 LYS B O 1
ATOM 2376 N N . GLU B 1 149 ? 0.468 -30.016 -16.406 1 82.44 149 GLU B N 1
ATOM 2377 C CA . GLU B 1 149 ? 0.309 -30.891 -15.258 1 82.44 149 GLU B CA 1
ATOM 2378 C C . GLU B 1 149 ? -0.785 -31.922 -15.492 1 82.44 149 GLU B C 1
ATOM 2380 O O . GLU B 1 149 ? -1.332 -32.5 -14.547 1 82.44 149 GLU B O 1
ATOM 2385 N N . MET B 1 150 ? -0.859 -32.688 -16.641 1 69.81 150 MET B N 1
ATOM 2386 C CA . MET B 1 150 ? -1.786 -33.781 -16.938 1 69.81 150 MET B CA 1
ATOM 2387 C C . MET B 1 150 ? -1.375 -35.062 -16.219 1 69.81 150 MET B C 1
ATOM 2389 O O . MET B 1 150 ? -0.188 -35.281 -16 1 69.81 150 MET B O 1
#

Secondary structure (DSSP, 8-state):
--HHHHHHHHHHHTSPPPPSS-SS-S-TTHHHHHHT--S-HHHHHHHHHHTT-HHHHHHHHHHTTT-HHHHHHHHHHHHHTT-HHHHHHIIIIISSS--HHHHHHHSSHHHHHHHHHHHHHHHHTTTHHHHHHHHHHHHHHHHHHHHH--/--HHHHHHHHHHHTSPPPPSS-SS-S-TTHHHHHHT--S-HHHHHHHHHHTT-HHHHHHHHHHTTT-HHHHHHHHHHHHHTT-HHHHHHIIIIISSS--HHHHHHHSSHHHHHHHHHHHHHHHHTTTHHHHHHHHHHHHHHHHHHHHH--

Solvent-accessible surface area (backbone atoms only — not comparable to full-atom values): 16046 Å² total; per-residue (Å²): 120,53,73,61,58,54,51,52,46,56,57,56,71,68,48,77,79,54,66,66,60,57,92,54,60,71,56,72,80,49,50,65,60,54,70,68,53,83,60,43,58,48,44,49,18,38,54,29,44,71,35,38,31,53,65,63,16,47,55,40,22,65,73,37,70,88,40,64,65,17,38,51,49,46,17,52,46,27,43,29,70,67,40,50,69,60,13,43,42,23,58,52,71,66,26,88,62,83,49,70,60,49,37,71,72,46,70,29,60,68,47,43,43,50,49,46,52,51,51,47,50,19,56,51,35,64,18,58,62,57,27,49,52,49,40,52,48,54,52,49,46,38,54,48,29,66,70,67,51,113,120,54,73,61,58,53,51,51,48,54,56,58,72,69,48,78,78,55,65,66,58,59,92,53,60,72,55,74,80,50,50,64,60,54,69,66,52,83,60,44,58,48,44,48,18,38,54,29,43,71,35,38,31,54,65,62,17,46,54,40,22,63,72,36,71,88,40,66,65,17,38,52,49,45,18,53,47,25,42,30,71,67,40,50,69,61,13,43,42,24,58,52,72,65,26,87,62,86,48,69,58,51,37,70,71,47,70,30,60,69,47,44,45,51,49,47,51,52,51,47,51,19,58,52,35,62,18,59,62,56,26,48,52,48,41,49,47,52,52,47,47,39,53,48,28,66,71,68,50,111

Organism: Armillaria gallica (NCBI:txid47427)

Sequence (300 aa):
MTAEAREIASILLARPTPPLKPSDIYDRSLIPRIEALTDSIPIRSALHLLNDDIDRAHTLAQSDDGNLTSNYLHAQLHRREGDYWNSKWWLGTGMQSSHPVLDQVHGGVREAKDFVDDCQAVIASRSEDLKAKQWQELKSTLEYALEKEMMTAEAREIASILLARPTPPLKPSDIYDRSLIPRIEALTDSIPIRSALHLLNDDIDRAHTLAQSDDGNLTSNYLHAQLHRREGDYWNSKWWLGTGMQSSHPVLDQVHGGVREAKDFVDDCQAVIASRSEDLKAKQWQELKSTLEYALEKEM